Protein AF-A0A0A1UMJ3-F1 (afdb_monomer_lite)

Structure (mmCIF, N/CA/C/O backbone):
data_AF-A0A0A1UMJ3-F1
#
_entry.id   AF-A0A0A1UMJ3-F1
#
loop_
_atom_site.group_PDB
_atom_site.id
_atom_site.type_symbol
_atom_site.label_atom_id
_atom_site.label_alt_id
_atom_site.label_comp_id
_atom_site.label_asym_id
_atom_site.label_entity_id
_atom_site.label_seq_id
_atom_site.pdbx_PDB_ins_code
_atom_site.Cartn_x
_atom_site.Cartn_y
_atom_site.Cartn_z
_atom_site.occupancy
_atom_site.B_iso_or_equiv
_atom_site.auth_seq_id
_atom_site.auth_comp_id
_atom_site.auth_asym_id
_atom_site.auth_atom_id
_atom_site.pdbx_PDB_model_num
ATOM 1 N N . MET A 1 1 ? 61.396 11.074 -4.027 1.00 46.28 1 MET A N 1
ATOM 2 C CA . MET A 1 1 ? 60.975 9.905 -4.827 1.00 46.28 1 MET A CA 1
ATOM 3 C C . MET A 1 1 ? 59.521 9.632 -4.489 1.00 46.28 1 MET A C 1
ATOM 5 O O . MET A 1 1 ? 59.237 9.229 -3.371 1.00 46.28 1 MET A O 1
ATOM 9 N N . ALA A 1 2 ? 58.616 10.038 -5.379 1.00 35.66 2 ALA A N 1
ATOM 10 C CA . ALA A 1 2 ? 57.202 10.264 -5.095 1.00 35.66 2 ALA A CA 1
ATOM 11 C C . ALA A 1 2 ? 56.296 9.238 -5.802 1.00 35.66 2 ALA A C 1
ATOM 13 O O . ALA A 1 2 ? 56.452 8.993 -6.990 1.00 35.66 2 ALA A O 1
ATOM 14 N N . HIS A 1 3 ? 55.379 8.667 -5.019 1.00 38.19 3 HIS A N 1
ATOM 15 C CA . HIS A 1 3 ? 53.945 8.464 -5.271 1.00 38.19 3 HIS A CA 1
ATOM 16 C C . HIS A 1 3 ? 53.399 8.020 -6.659 1.00 38.19 3 HIS A C 1
ATOM 18 O O . HIS A 1 3 ? 53.359 8.799 -7.597 1.00 38.19 3 HIS A O 1
ATOM 24 N N . GLN A 1 4 ? 52.748 6.839 -6.649 1.00 44.09 4 GLN A N 1
ATOM 25 C CA . GLN A 1 4 ? 51.277 6.659 -6.763 1.00 44.09 4 GLN A CA 1
ATOM 26 C C . GLN A 1 4 ? 50.579 6.770 -8.158 1.00 44.09 4 GLN A C 1
ATOM 28 O O . GLN A 1 4 ? 50.643 7.801 -8.809 1.00 44.09 4 GLN A O 1
ATOM 33 N N . ARG A 1 5 ? 49.721 5.760 -8.448 1.00 41.69 5 ARG A N 1
ATOM 34 C CA . ARG A 1 5 ? 48.358 5.786 -9.072 1.00 41.69 5 ARG A CA 1
ATOM 35 C C . ARG A 1 5 ? 48.120 5.098 -10.446 1.00 41.69 5 ARG A C 1
ATOM 37 O O . ARG A 1 5 ? 48.797 5.413 -11.406 1.00 41.69 5 ARG A O 1
ATOM 44 N N . TRP A 1 6 ? 47.102 4.202 -10.455 1.00 35.47 6 TRP A N 1
ATOM 45 C CA . TRP A 1 6 ? 45.931 4.016 -11.368 1.00 35.47 6 TRP A CA 1
ATOM 46 C C . TRP A 1 6 ? 46.081 4.338 -12.880 1.00 35.47 6 TRP A C 1
ATOM 48 O O . TRP A 1 6 ? 46.692 5.334 -13.214 1.00 35.47 6 TRP A O 1
ATOM 58 N N . ALA A 1 7 ? 45.428 3.725 -13.877 1.00 39.03 7 ALA A N 1
ATOM 59 C CA . ALA A 1 7 ? 44.550 2.568 -14.081 1.00 39.03 7 ALA A CA 1
ATOM 60 C C . ALA A 1 7 ? 44.181 2.521 -15.599 1.00 39.03 7 ALA A C 1
ATOM 62 O O . ALA A 1 7 ? 44.256 3.548 -16.265 1.00 39.03 7 ALA A O 1
ATOM 63 N N . LEU A 1 8 ? 43.650 1.374 -16.057 1.00 34.28 8 LEU A N 1
ATOM 64 C CA . LEU A 1 8 ? 42.595 1.200 -17.085 1.00 34.28 8 LEU A CA 1
ATOM 65 C C . LEU A 1 8 ? 42.866 1.291 -18.615 1.00 34.28 8 LEU A C 1
ATOM 67 O O . LEU A 1 8 ? 43.573 2.150 -19.121 1.00 34.28 8 LEU A O 1
ATOM 71 N N . PHE A 1 9 ? 42.083 0.434 -19.299 1.00 34.91 9 PHE A N 1
ATOM 72 C CA . PHE A 1 9 ? 41.662 0.368 -20.713 1.00 34.91 9 PHE A CA 1
ATOM 73 C C . PHE A 1 9 ? 42.554 -0.341 -21.742 1.00 34.91 9 PHE A C 1
ATOM 75 O O . PHE A 1 9 ? 43.460 0.250 -22.311 1.00 34.91 9 PHE A O 1
ATOM 82 N N . ALA A 1 10 ? 42.170 -1.574 -22.096 1.00 33.34 10 ALA A N 1
ATOM 83 C CA . ALA A 1 10 ? 41.705 -1.936 -23.446 1.00 33.34 10 ALA A CA 1
ATOM 84 C C . ALA A 1 10 ? 41.484 -3.455 -23.533 1.00 33.34 10 ALA A C 1
ATOM 86 O O . ALA A 1 10 ? 42.399 -4.210 -23.230 1.00 33.34 10 ALA A O 1
ATOM 87 N N . LEU A 1 11 ? 40.284 -3.887 -23.940 1.00 30.14 11 LEU A N 1
ATOM 88 C CA . LEU A 1 11 ? 40.044 -5.008 -24.866 1.00 30.14 11 LEU A CA 1
ATOM 89 C C . LEU A 1 11 ? 38.530 -5.215 -25.004 1.00 30.14 11 LEU A C 1
ATOM 91 O O . LEU A 1 11 ? 37.903 -6.028 -24.328 1.00 30.14 11 LEU A O 1
ATOM 95 N N . SER A 1 12 ? 37.944 -4.404 -25.880 1.00 30.12 12 SER A N 1
ATOM 96 C CA . SER A 1 12 ? 36.678 -4.690 -26.542 1.00 30.12 12 SER A CA 1
ATOM 97 C C . SER A 1 12 ? 36.959 -5.414 -27.864 1.00 30.12 12 SER A C 1
ATOM 99 O O . SER A 1 12 ? 38.031 -5.263 -28.444 1.00 30.12 12 SER A O 1
ATOM 101 N N . ALA A 1 13 ? 35.943 -6.133 -28.343 1.00 31.72 13 ALA A N 1
ATOM 102 C CA . ALA A 1 13 ? 35.828 -6.768 -29.657 1.00 31.72 13 ALA A CA 1
ATOM 103 C C . ALA A 1 13 ? 36.494 -8.144 -29.823 1.00 31.72 13 ALA A C 1
ATOM 105 O O . ALA A 1 13 ? 37.636 -8.256 -30.245 1.00 31.72 13 ALA A O 1
ATOM 106 N N . LEU A 1 14 ? 35.700 -9.195 -29.593 1.00 33.84 14 LEU A N 1
ATOM 107 C CA . LEU A 1 14 ? 35.695 -10.432 -30.384 1.00 33.84 14 LEU A CA 1
ATOM 108 C C . LEU A 1 14 ? 34.512 -11.292 -29.924 1.00 33.84 14 LEU A C 1
ATOM 110 O O . LEU A 1 14 ? 34.574 -11.874 -28.850 1.00 33.84 14 LEU A O 1
ATOM 114 N N . PHE A 1 15 ? 33.427 -11.299 -30.702 1.00 33.62 15 PHE A N 1
ATOM 115 C CA . PHE A 1 15 ? 32.671 -12.494 -31.119 1.00 33.62 15 PHE A CA 1
ATOM 116 C C . PHE A 1 15 ? 31.359 -12.056 -31.788 1.00 33.62 15 PHE A C 1
ATOM 118 O O . PHE A 1 15 ? 30.307 -11.944 -31.166 1.00 33.62 15 PHE A O 1
ATOM 125 N N . TYR A 1 16 ? 31.445 -11.792 -33.090 1.00 31.55 16 TYR A N 1
ATOM 126 C CA . TYR A 1 16 ? 30.319 -11.933 -34.006 1.00 31.55 16 TYR A CA 1
ATOM 127 C C . TYR A 1 16 ? 30.614 -13.135 -34.905 1.00 31.55 16 TYR A C 1
ATOM 129 O O . TYR A 1 16 ? 31.766 -13.331 -35.286 1.00 31.55 16 TYR A O 1
ATOM 137 N N . LEU A 1 17 ? 29.538 -13.841 -35.272 1.00 31.98 17 LEU A N 1
ATOM 138 C CA . LEU A 1 17 ? 29.412 -14.947 -36.235 1.00 31.98 17 LEU A CA 1
ATOM 139 C C . LEU A 1 17 ? 29.650 -16.361 -35.682 1.00 31.98 17 LEU A C 1
ATOM 141 O O . LEU A 1 17 ? 30.785 -16.789 -35.522 1.00 31.98 17 LEU A O 1
ATOM 145 N N . PHE A 1 18 ? 28.558 -17.120 -35.506 1.00 31.52 18 PHE A N 1
ATOM 146 C CA . PHE A 1 18 ? 28.205 -18.230 -36.410 1.00 31.52 18 PHE A CA 1
ATOM 147 C C . PHE A 1 18 ? 26.768 -18.759 -36.151 1.00 31.52 18 PHE A C 1
ATOM 149 O O . PHE A 1 18 ? 26.478 -19.188 -35.043 1.00 31.52 18 PHE A O 1
ATOM 156 N N . LEU A 1 19 ? 25.940 -18.727 -37.217 1.00 31.39 19 LEU A N 1
ATOM 157 C CA . LEU A 1 19 ? 24.912 -19.697 -37.689 1.00 31.39 19 LEU A CA 1
ATOM 158 C C . LEU A 1 19 ? 23.748 -20.150 -36.758 1.00 31.39 19 LEU A C 1
ATOM 160 O O . LEU A 1 19 ? 23.934 -20.337 -35.572 1.00 31.39 19 LEU A O 1
ATOM 164 N N . ALA A 1 20 ? 22.512 -20.441 -37.194 1.00 32.53 20 ALA A N 1
ATOM 165 C CA . ALA A 1 20 ? 21.912 -20.683 -38.511 1.00 32.53 20 ALA A CA 1
ATOM 166 C C . ALA A 1 20 ? 20.362 -20.584 -38.457 1.00 32.53 20 ALA A C 1
ATOM 168 O O . ALA A 1 20 ? 19.748 -20.562 -37.394 1.00 32.53 20 ALA A O 1
ATOM 169 N N . ALA A 1 21 ? 19.778 -20.555 -39.656 1.00 32.53 21 ALA A N 1
ATOM 170 C CA . ALA A 1 21 ? 18.372 -20.508 -40.048 1.00 32.53 21 ALA A CA 1
ATOM 171 C C . ALA A 1 21 ? 17.418 -21.562 -39.448 1.00 32.53 21 ALA A C 1
ATOM 173 O O . ALA A 1 21 ? 17.785 -22.724 -39.315 1.00 32.53 21 ALA A O 1
ATOM 174 N N . LEU A 1 22 ? 16.142 -21.172 -39.306 1.00 34.34 22 LEU A N 1
ATOM 175 C CA . LEU A 1 22 ? 14.967 -21.976 -39.681 1.00 34.34 22 LEU A CA 1
ATOM 176 C C . LEU A 1 22 ? 13.837 -21.049 -40.199 1.00 34.34 22 LEU A C 1
ATOM 178 O O . LEU A 1 22 ? 13.677 -19.949 -39.666 1.00 34.34 22 LEU A O 1
ATOM 182 N N . PRO A 1 23 ? 13.065 -21.459 -41.228 1.00 36.59 23 PRO A N 1
ATOM 183 C CA . PRO A 1 23 ? 11.972 -20.681 -41.807 1.00 36.59 23 PRO A CA 1
ATOM 184 C C . PRO A 1 23 ? 10.594 -21.082 -41.250 1.00 36.59 23 PRO A C 1
ATOM 186 O O . PRO A 1 23 ? 10.370 -22.231 -40.883 1.00 36.59 23 PRO A O 1
ATOM 189 N N . GLY A 1 24 ? 9.645 -20.144 -41.322 1.00 29.45 24 GLY A N 1
ATOM 190 C CA . GLY A 1 24 ? 8.210 -20.437 -41.357 1.00 29.45 24 GLY A CA 1
ATOM 191 C C . GLY A 1 24 ? 7.464 -20.270 -40.035 1.00 29.45 24 GLY A C 1
ATOM 192 O O . GLY A 1 24 ? 7.429 -21.178 -3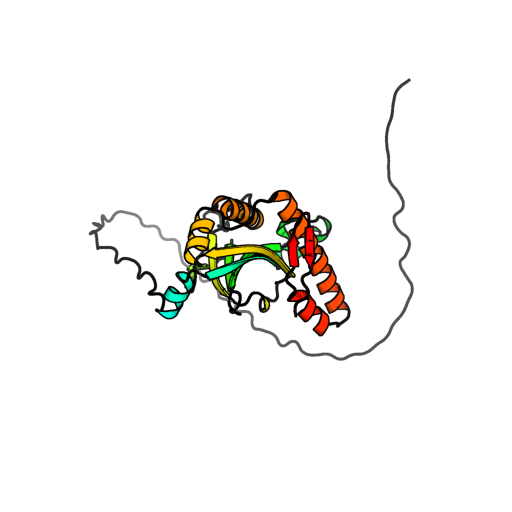9.216 1.00 29.45 24 GLY A O 1
ATOM 193 N N . SER A 1 25 ? 6.753 -19.152 -39.881 1.00 31.11 25 SER A N 1
ATOM 194 C CA . SER A 1 25 ? 5.322 -19.224 -39.577 1.00 31.11 25 SER A CA 1
ATOM 195 C C . SER A 1 25 ? 4.630 -17.893 -39.853 1.00 31.11 25 SER A C 1
ATOM 197 O O . SER A 1 25 ? 5.238 -16.827 -39.863 1.00 31.11 25 SER A O 1
ATOM 199 N N . THR A 1 26 ? 3.361 -18.026 -40.184 1.00 33.50 26 THR A N 1
ATOM 200 C CA . THR A 1 26 ? 2.505 -17.142 -40.965 1.00 33.50 26 THR A CA 1
ATOM 201 C C . THR A 1 26 ? 2.074 -15.858 -40.266 1.00 33.50 26 THR A C 1
ATOM 203 O O . THR A 1 26 ? 1.926 -15.799 -39.048 1.00 33.50 26 THR A O 1
ATOM 206 N N . ALA A 1 27 ? 1.802 -14.860 -41.106 1.00 31.67 27 ALA A N 1
ATOM 207 C CA . ALA A 1 27 ? 1.105 -13.621 -40.809 1.00 31.67 27 ALA A CA 1
ATOM 208 C C . ALA A 1 27 ? -0.155 -13.817 -39.950 1.00 31.67 27 ALA A C 1
ATOM 210 O O . ALA A 1 27 ? -0.954 -14.716 -40.209 1.00 31.67 27 ALA A O 1
ATOM 211 N N . ILE A 1 28 ? -0.363 -12.903 -39.001 1.00 34.59 28 ILE A N 1
ATOM 212 C CA . ILE A 1 28 ? -1.695 -12.519 -38.538 1.00 34.59 28 ILE A CA 1
ATOM 213 C C . ILE A 1 28 ? -1.755 -10.992 -38.559 1.00 34.59 28 ILE A C 1
ATOM 215 O O . ILE A 1 28 ? -0.946 -10.311 -37.928 1.00 34.59 28 ILE A O 1
ATOM 219 N N . ASP A 1 29 ? -2.713 -10.507 -39.344 1.00 30.19 29 ASP A N 1
ATOM 220 C CA . ASP A 1 29 ? -3.174 -9.132 -39.461 1.00 30.19 29 ASP A CA 1
ATOM 221 C C . ASP A 1 29 ? -3.344 -8.447 -38.103 1.00 30.19 29 ASP A C 1
ATOM 223 O O . ASP A 1 29 ? -4.121 -8.892 -37.256 1.00 30.19 29 ASP A O 1
ATOM 227 N N . ILE A 1 30 ? -2.700 -7.292 -37.936 1.00 33.22 30 ILE A N 1
ATOM 228 C CA . ILE A 1 30 ? -3.145 -6.287 -36.970 1.00 33.22 30 ILE A CA 1
ATOM 229 C C . ILE A 1 30 ? -3.791 -5.168 -37.773 1.00 33.22 30 ILE A C 1
ATOM 231 O O . ILE A 1 30 ? -3.130 -4.312 -38.363 1.00 33.22 30 ILE A O 1
ATOM 235 N N . ALA A 1 31 ? -5.119 -5.233 -37.794 1.00 31.25 31 ALA A N 1
ATOM 236 C CA . ALA A 1 31 ? -5.994 -4.201 -38.299 1.00 31.25 31 ALA A CA 1
ATOM 237 C C . ALA A 1 31 ? -5.680 -2.846 -37.647 1.00 31.25 31 ALA A C 1
ATOM 239 O O . ALA A 1 31 ? -5.471 -2.715 -36.439 1.00 31.25 31 ALA A O 1
ATOM 240 N N . GLN A 1 32 ? -5.664 -1.840 -38.511 1.00 30.50 32 GLN A N 1
ATOM 241 C CA . GLN A 1 32 ? -5.471 -0.431 -38.227 1.00 30.50 32 GLN A CA 1
ATOM 242 C C . GLN A 1 32 ? -6.571 0.098 -37.294 1.00 30.50 32 GLN A C 1
ATOM 244 O O . GLN A 1 32 ? -7.758 -0.034 -37.587 1.00 30.50 32 GLN A O 1
ATOM 249 N N . ALA A 1 33 ? -6.177 0.764 -36.207 1.00 29.97 33 ALA A N 1
ATOM 250 C CA . ALA A 1 33 ? -7.057 1.651 -35.449 1.00 29.97 33 ALA A CA 1
ATOM 251 C C . ALA A 1 33 ? -6.902 3.099 -35.970 1.00 29.97 33 ALA A C 1
ATOM 253 O O . ALA A 1 33 ? -5.778 3.524 -36.262 1.00 29.97 33 ALA A O 1
ATOM 254 N N . PRO A 1 34 ? -7.998 3.863 -36.126 1.00 31.97 34 PRO A N 1
ATOM 255 C CA . PRO A 1 34 ? -7.986 5.134 -36.843 1.00 31.97 34 PRO A CA 1
ATOM 256 C C . PRO A 1 34 ? -7.350 6.280 -36.044 1.00 31.97 34 PRO A C 1
ATOM 258 O O . PRO A 1 34 ? -7.639 6.502 -34.868 1.00 31.97 34 PRO A O 1
ATOM 261 N N . ARG A 1 35 ? -6.517 7.055 -36.750 1.00 32.25 35 ARG A N 1
ATOM 262 C CA . ARG A 1 35 ? -6.002 8.366 -36.339 1.00 32.25 35 ARG A CA 1
ATOM 263 C C . ARG A 1 35 ? -7.146 9.382 -36.332 1.00 32.25 35 ARG A C 1
ATOM 265 O O . ARG A 1 35 ? -7.697 9.675 -37.389 1.00 32.25 35 ARG A O 1
ATOM 272 N N . TYR A 1 36 ? -7.439 9.979 -35.181 1.00 29.61 36 TYR A N 1
ATOM 273 C CA . TYR A 1 36 ? -8.209 11.221 -35.123 1.00 29.61 36 TYR A CA 1
ATOM 274 C C . TYR A 1 36 ? -7.249 12.412 -35.243 1.00 29.61 36 TYR A C 1
ATOM 276 O O . TYR A 1 36 ? -6.554 12.773 -34.298 1.00 29.61 36 TYR A O 1
ATOM 284 N N . MET A 1 37 ? -7.199 12.987 -36.445 1.00 27.97 37 MET A N 1
ATOM 285 C CA . MET A 1 37 ? -6.678 14.326 -36.721 1.00 27.97 37 MET A CA 1
ATOM 286 C C . MET A 1 37 ? -7.838 15.313 -36.565 1.00 27.97 37 MET A C 1
ATOM 288 O O . MET A 1 37 ? -8.765 15.304 -37.370 1.00 27.97 37 MET A O 1
ATOM 292 N N . GLY A 1 38 ? -7.793 16.139 -35.521 1.00 30.50 38 GLY A N 1
ATOM 293 C CA . GLY A 1 38 ? -8.656 17.307 -35.361 1.00 30.50 38 GLY A CA 1
ATOM 294 C C . GLY A 1 38 ? -7.904 18.557 -35.803 1.00 30.50 38 GLY A C 1
ATOM 295 O O . GLY A 1 38 ? -6.838 18.857 -35.273 1.00 30.50 38 GLY A O 1
ATOM 296 N N . GLN A 1 39 ? -8.445 19.223 -36.818 1.00 29.80 39 GLN A N 1
ATOM 297 C CA . GLN A 1 39 ? -7.874 20.360 -37.532 1.00 29.80 39 GLN A CA 1
ATOM 298 C C . GLN A 1 39 ? -7.695 21.611 -36.662 1.00 29.80 39 GLN A C 1
ATOM 300 O O . GLN A 1 39 ? -8.549 21.970 -35.855 1.00 29.80 39 GLN A O 1
ATOM 305 N N . LEU A 1 40 ? -6.595 22.314 -36.938 1.00 30.56 40 LEU A N 1
ATOM 306 C CA . LEU A 1 40 ? -6.377 23.722 -36.628 1.00 30.56 40 LEU A CA 1
ATOM 307 C C . LEU A 1 40 ? -7.360 24.582 -37.434 1.00 30.56 40 LEU A C 1
ATOM 309 O O . LEU A 1 40 ? -7.422 24.459 -38.657 1.00 30.56 40 LEU A O 1
ATOM 313 N N . SER A 1 41 ? -8.067 25.488 -36.758 1.00 31.55 41 SER A N 1
ATOM 314 C CA . SER A 1 41 ? -8.721 26.634 -37.389 1.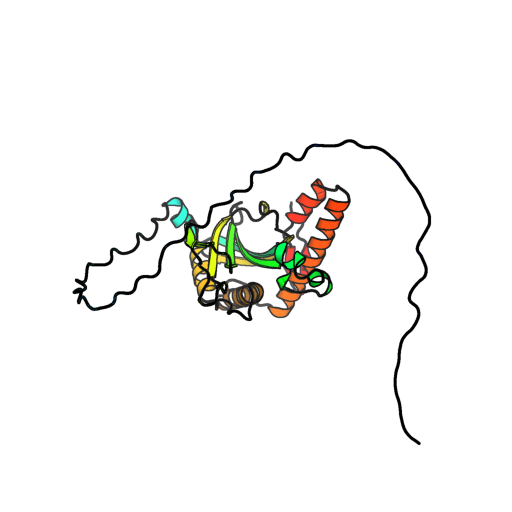00 31.55 41 SER A CA 1
ATOM 315 C C . SER A 1 41 ? -8.196 27.915 -36.758 1.00 31.55 41 SER A C 1
ATOM 317 O O . SER A 1 41 ? -8.308 28.136 -35.555 1.00 31.55 41 SER A O 1
ATOM 319 N N . SER A 1 42 ? -7.618 28.738 -37.623 1.00 32.44 42 SER A N 1
ATOM 320 C CA . SER A 1 42 ? -7.229 30.128 -37.430 1.00 32.44 42 SER A CA 1
ATOM 321 C C . SER A 1 42 ? -8.390 30.993 -36.934 1.00 32.44 42 SER A C 1
ATOM 323 O O . SER A 1 42 ? -9.490 30.918 -37.483 1.00 32.44 42 SER A O 1
ATOM 325 N N . GLY A 1 43 ? -8.118 31.856 -35.957 1.00 30.06 43 GLY A N 1
ATOM 326 C CA . GLY A 1 43 ? -9.029 32.892 -35.480 1.00 30.06 43 GLY A CA 1
ATOM 327 C C . GLY A 1 43 ? -8.235 34.076 -34.935 1.00 30.06 43 GLY A C 1
ATOM 328 O O . GLY A 1 43 ? -7.325 33.909 -34.132 1.00 30.06 43 GLY A O 1
ATOM 329 N N . THR A 1 44 ? -8.554 35.242 -35.469 1.00 30.53 44 THR A N 1
ATOM 330 C CA . THR A 1 44 ? -7.841 36.519 -35.483 1.00 30.53 44 THR A CA 1
ATOM 331 C C . THR A 1 44 ? -7.671 37.183 -34.108 1.00 30.53 44 THR A C 1
ATOM 333 O O . THR A 1 44 ? -8.546 37.103 -33.251 1.00 30.53 44 THR A O 1
ATOM 336 N N . LEU A 1 45 ? -6.546 37.886 -33.934 1.00 31.38 45 LEU A N 1
ATOM 337 C CA . LEU A 1 45 ? -6.293 38.858 -32.866 1.00 31.38 45 LEU A CA 1
ATOM 338 C C . LEU A 1 45 ? -7.123 40.126 -33.105 1.00 31.38 45 LEU A C 1
ATOM 340 O O . LEU A 1 45 ? -6.839 40.853 -34.052 1.00 31.38 45 LEU A O 1
ATOM 344 N N . GLU A 1 46 ? -8.056 40.438 -32.207 1.00 30.34 46 GLU A N 1
ATOM 345 C CA . GLU A 1 46 ? -8.521 41.812 -31.997 1.00 30.34 46 GLU A CA 1
ATOM 346 C C . GLU A 1 46 ? -8.609 42.130 -30.500 1.00 30.34 46 GLU A C 1
ATOM 348 O O . GLU A 1 46 ? -9.192 41.411 -29.691 1.00 30.34 46 GLU A O 1
ATOM 353 N N . SER A 1 47 ? -7.948 43.229 -30.153 1.00 30.92 47 SER A N 1
ATOM 354 C CA . SER A 1 47 ? -7.924 43.905 -28.864 1.00 30.92 47 SER A CA 1
ATOM 355 C C . SER A 1 47 ? -9.282 44.505 -28.512 1.00 30.92 47 SER A C 1
ATOM 357 O O . SER A 1 47 ? -9.789 45.232 -29.351 1.00 30.92 47 SER A O 1
ATOM 359 N N . VAL A 1 48 ? -9.766 44.366 -27.270 1.00 29.20 48 VAL A N 1
ATOM 360 C CA . VAL A 1 48 ? -10.420 45.452 -26.501 1.00 29.20 48 VAL A CA 1
ATOM 361 C C . VAL A 1 48 ? -10.408 45.097 -25.001 1.00 29.20 48 VAL A C 1
ATOM 363 O O . VAL A 1 48 ? -11.008 44.121 -24.567 1.00 29.20 48 VAL A O 1
ATOM 366 N N . SER A 1 49 ? -9.762 45.929 -24.187 1.00 30.36 49 SER A N 1
ATOM 367 C CA . SER A 1 49 ? -10.232 46.304 -22.837 1.00 30.36 49 SER A CA 1
ATOM 368 C C . SER A 1 49 ? -10.786 47.734 -22.964 1.00 30.36 49 SER A C 1
ATOM 370 O O . SER A 1 49 ? -10.256 48.447 -23.821 1.00 30.36 49 SER A O 1
ATOM 372 N N . PRO A 1 50 ? -11.790 48.202 -22.183 1.00 38.56 50 PRO A N 1
ATOM 373 C CA . PRO A 1 50 ? -11.818 48.071 -20.722 1.00 38.56 50 PRO A CA 1
ATOM 374 C C . PRO A 1 50 ? -13.212 47.977 -20.046 1.00 38.56 50 PRO A C 1
ATOM 376 O O . PRO A 1 50 ? -14.262 48.192 -20.638 1.00 38.56 50 PRO A O 1
ATOM 379 N N . SER A 1 51 ? -13.156 47.735 -18.731 1.00 31.55 51 SER A N 1
ATOM 380 C CA . SER A 1 51 ? -14.085 48.211 -17.691 1.00 31.55 51 SER A CA 1
ATOM 381 C C . SER A 1 51 ? -15.582 47.902 -17.824 1.00 31.55 51 SER A C 1
ATOM 383 O O . SER A 1 51 ? -16.331 48.631 -18.466 1.00 31.55 51 SER A O 1
ATOM 385 N N . LEU A 1 52 ? -16.051 46.946 -17.019 1.00 30.95 52 LEU A N 1
ATOM 386 C CA . LEU A 1 52 ? -17.413 46.960 -16.489 1.00 30.95 52 LEU A CA 1
ATOM 387 C C . LEU A 1 52 ? -17.408 46.379 -15.074 1.00 30.95 52 LEU A C 1
ATOM 389 O O . LEU A 1 52 ? -17.124 45.205 -14.851 1.00 30.95 52 LEU A O 1
ATOM 393 N N . GLN A 1 53 ? -17.680 47.260 -14.112 1.00 37.50 53 GLN A N 1
ATOM 394 C CA . GLN A 1 53 ? -17.957 46.916 -12.726 1.00 37.50 53 GLN A CA 1
ATOM 395 C C . GLN A 1 53 ? -19.171 45.987 -12.686 1.00 37.50 53 GLN A C 1
ATOM 397 O O . GLN A 1 53 ? -20.290 46.412 -12.971 1.00 37.50 53 GLN A O 1
ATOM 402 N N . PHE A 1 54 ? -18.959 44.730 -12.307 1.00 30.20 54 PHE A N 1
ATOM 403 C CA . PHE A 1 54 ? -20.045 43.810 -12.003 1.00 30.20 54 PHE A CA 1
ATOM 404 C C . PHE A 1 54 ? -20.074 43.580 -10.494 1.00 30.20 54 PHE A C 1
ATOM 406 O O . PHE A 1 54 ? -19.161 42.995 -9.912 1.00 30.20 54 PHE A O 1
ATOM 413 N N . LYS A 1 55 ? -21.126 44.101 -9.855 1.00 33.09 55 LYS A N 1
ATOM 414 C CA . LYS A 1 55 ? -21.492 43.801 -8.471 1.00 33.09 55 LYS A CA 1
ATOM 415 C C . LYS A 1 55 ? -21.596 42.282 -8.322 1.00 33.09 55 LYS A C 1
ATOM 417 O O . LYS A 1 55 ? -22.546 41.687 -8.823 1.00 33.09 55 LYS A O 1
ATOM 422 N N . GLN A 1 56 ? -20.659 41.660 -7.611 1.00 29.66 56 GLN A N 1
ATOM 423 C CA . GLN A 1 56 ? -20.865 40.309 -7.101 1.00 29.66 56 GLN A CA 1
ATOM 424 C C . GLN A 1 56 ? -21.887 40.383 -5.968 1.00 29.66 56 GLN A C 1
ATOM 426 O O . GLN A 1 56 ? -21.575 40.687 -4.819 1.00 29.66 56 GLN A O 1
ATOM 431 N N . SER A 1 57 ? -23.145 40.137 -6.325 1.00 29.23 57 SER A N 1
ATOM 432 C CA . SER A 1 57 ? -24.142 39.641 -5.392 1.00 29.23 57 SER A CA 1
ATOM 433 C C . SER A 1 57 ? -23.637 38.320 -4.823 1.00 29.23 57 SER A C 1
ATOM 435 O O . SER A 1 57 ? -23.390 37.372 -5.569 1.00 29.23 57 SER A O 1
ATOM 437 N N . ILE A 1 58 ? -23.488 38.272 -3.505 1.00 37.22 58 ILE A N 1
ATOM 438 C CA . ILE A 1 58 ? -23.260 37.054 -2.736 1.00 37.22 58 ILE A CA 1
ATOM 439 C C . ILE A 1 58 ? -24.489 36.161 -2.953 1.00 37.22 58 ILE A C 1
ATOM 441 O O . ILE A 1 58 ? -25.515 36.346 -2.304 1.00 37.22 58 ILE A O 1
ATOM 445 N N . SER A 1 59 ? -24.418 35.232 -3.909 1.00 31.00 59 SER A N 1
ATOM 446 C CA . SER A 1 59 ? -25.335 34.097 -3.951 1.00 31.00 59 SER A CA 1
ATOM 447 C C . SER A 1 59 ? -24.722 32.994 -3.107 1.00 31.00 59 SER A C 1
ATOM 449 O O . SER A 1 59 ? -23.605 32.553 -3.379 1.00 31.00 59 SER A O 1
ATOM 451 N N . SER A 1 60 ? -25.457 32.583 -2.080 1.00 35.38 60 SER A N 1
ATOM 452 C CA . SER A 1 60 ? -25.188 31.421 -1.242 1.00 35.38 60 SER A CA 1
ATOM 453 C C . SER A 1 60 ? -24.633 30.257 -2.064 1.00 35.38 60 SER A C 1
ATOM 455 O O . SER A 1 60 ? -25.345 29.685 -2.893 1.00 35.38 60 SER A O 1
ATOM 457 N N . ALA A 1 61 ? -23.369 29.911 -1.829 1.00 33.81 61 ALA A N 1
ATOM 458 C CA . ALA A 1 61 ? -22.817 28.653 -2.290 1.00 33.81 61 ALA A CA 1
ATOM 459 C C . ALA A 1 61 ? -23.636 27.531 -1.641 1.00 33.81 61 ALA A C 1
ATOM 461 O O . ALA A 1 61 ? -23.636 27.377 -0.420 1.00 33.81 61 ALA A O 1
ATOM 462 N N . GLN A 1 62 ? -24.380 26.795 -2.466 1.00 30.11 62 GLN A N 1
ATOM 463 C CA . GLN A 1 62 ? -24.871 25.474 -2.105 1.00 30.11 62 GLN A CA 1
ATOM 464 C C . GLN A 1 62 ? -23.661 24.640 -1.693 1.00 30.11 62 GLN A C 1
ATOM 466 O O . GLN A 1 62 ? -22.700 24.519 -2.455 1.00 30.11 62 GLN A O 1
ATOM 471 N N . GLU A 1 63 ? -23.713 24.099 -0.478 1.00 31.50 63 GLU A N 1
ATOM 472 C CA . GLU A 1 63 ? -22.776 23.077 -0.036 1.00 31.50 63 GLU A CA 1
ATOM 473 C C . GLU A 1 63 ? -22.718 21.965 -1.096 1.00 31.50 63 GLU A C 1
ATOM 475 O O . GLU A 1 63 ? -23.771 21.530 -1.580 1.00 31.50 63 GLU A O 1
ATOM 480 N N . PRO A 1 64 ? -21.521 21.503 -1.497 1.00 36.72 64 PRO A N 1
ATOM 481 C CA . PRO A 1 64 ? -21.423 20.340 -2.357 1.00 36.72 64 PRO A CA 1
ATOM 482 C C . PRO A 1 64 ? -22.049 19.152 -1.623 1.00 36.72 64 PRO A C 1
ATOM 484 O O . PRO A 1 64 ? -21.648 18.831 -0.504 1.00 36.72 64 PRO A O 1
ATOM 487 N N . ASP A 1 65 ? -23.048 18.534 -2.259 1.00 41.50 65 ASP A N 1
ATOM 488 C CA . ASP A 1 65 ? -23.719 17.306 -1.830 1.00 41.50 65 ASP A CA 1
ATOM 489 C C . ASP A 1 65 ? -22.659 16.250 -1.495 1.00 41.50 65 ASP A C 1
ATOM 491 O O . ASP A 1 65 ? -22.073 15.601 -2.368 1.00 41.50 65 ASP A O 1
ATOM 495 N N . SER A 1 66 ? -22.336 16.158 -0.204 1.00 40.78 66 SER A N 1
ATOM 496 C CA . SER A 1 66 ? -21.372 15.218 0.343 1.00 40.78 66 SER A CA 1
ATOM 497 C C . SER A 1 66 ? -21.974 13.828 0.197 1.00 40.78 66 SER A C 1
ATOM 499 O O . SER A 1 66 ? -22.771 13.375 1.017 1.00 40.78 66 SER A O 1
ATOM 501 N N . GLY A 1 67 ? -21.626 13.199 -0.930 1.00 43.94 67 GLY A N 1
ATOM 502 C CA . GLY A 1 67 ? -22.168 11.946 -1.439 1.00 43.94 67 GLY A CA 1
ATOM 503 C C . GLY A 1 67 ? -22.671 11.024 -0.339 1.00 43.94 67 GLY A C 1
ATOM 504 O O . GLY A 1 67 ? -21.895 10.428 0.409 1.00 43.94 67 GLY A O 1
ATOM 505 N N . ARG A 1 68 ? -23.998 10.923 -0.252 1.00 44.25 68 ARG A N 1
ATOM 506 C CA . ARG A 1 68 ? -24.721 10.113 0.724 1.00 44.25 68 ARG A CA 1
ATOM 507 C C . ARG A 1 68 ? -24.279 8.654 0.582 1.00 44.25 68 ARG A C 1
ATOM 509 O O . ARG A 1 68 ? -24.806 7.915 -0.251 1.00 44.25 68 ARG A O 1
ATOM 516 N N . LEU A 1 69 ? -23.293 8.235 1.380 1.00 57.47 69 LEU A N 1
ATOM 517 C CA . LEU A 1 69 ? -22.856 6.843 1.452 1.00 57.47 69 LEU A CA 1
ATOM 518 C C . LEU A 1 69 ? -24.094 5.979 1.669 1.00 57.47 69 LEU A C 1
ATOM 520 O O . LEU A 1 69 ? -24.897 6.230 2.574 1.00 57.47 69 LEU A O 1
ATOM 524 N N . ASN A 1 70 ? -24.276 4.957 0.836 1.00 61.28 70 ASN A N 1
ATOM 525 C CA . ASN A 1 70 ? -25.405 4.066 1.042 1.00 61.28 70 ASN A CA 1
ATOM 526 C C . ASN A 1 70 ? -25.274 3.414 2.438 1.00 61.28 70 ASN A C 1
ATOM 528 O O . ASN A 1 70 ? -24.173 3.172 2.939 1.00 61.28 70 ASN A O 1
ATOM 532 N N . LYS A 1 71 ? -26.403 3.138 3.105 1.00 64.19 71 LYS A N 1
ATOM 533 C CA . LYS A 1 71 ? -26.433 2.668 4.509 1.00 64.19 71 LYS A CA 1
ATOM 534 C C . LYS A 1 71 ? -25.530 1.444 4.760 1.00 64.19 71 LYS A C 1
ATOM 536 O O . LYS A 1 71 ? -25.015 1.263 5.860 1.00 64.19 71 LYS A O 1
ATOM 541 N N . ARG A 1 72 ? -25.311 0.618 3.728 1.00 62.97 72 ARG A N 1
ATOM 542 C CA . ARG A 1 72 ? -24.408 -0.544 3.754 1.00 62.97 72 ARG A CA 1
ATOM 543 C C . ARG A 1 72 ? -22.925 -0.146 3.756 1.00 62.97 72 ARG A C 1
ATOM 545 O O . ARG A 1 72 ? -22.154 -0.742 4.503 1.00 62.97 72 ARG A O 1
ATOM 552 N N . GLN A 1 73 ? -22.528 0.854 2.968 1.00 67.31 73 GLN A N 1
ATOM 553 C CA . GLN A 1 73 ? -21.161 1.383 2.939 1.00 67.31 73 GLN A CA 1
ATOM 554 C C . GLN A 1 73 ? -20.795 2.074 4.247 1.00 67.31 73 GLN A C 1
ATOM 556 O O . GLN A 1 73 ? -19.781 1.710 4.844 1.00 67.31 73 GLN A O 1
ATOM 561 N N . GLY A 1 74 ? -21.650 2.986 4.728 1.00 71.50 74 GLY A N 1
ATOM 562 C CA . GLY A 1 74 ? -21.451 3.651 6.020 1.00 71.50 74 GLY A CA 1
ATOM 563 C C . GLY A 1 74 ? -21.316 2.636 7.157 1.00 71.50 74 GLY A C 1
ATOM 564 O O . GLY A 1 74 ? -20.386 2.709 7.954 1.00 71.50 74 GLY A O 1
ATOM 565 N N . GLY A 1 75 ? -22.151 1.589 7.143 1.00 78.81 75 GLY A N 1
ATOM 566 C CA . GLY A 1 75 ? -22.057 0.487 8.098 1.00 78.81 75 GLY A CA 1
ATOM 567 C C . GLY A 1 75 ? -20.713 -0.251 8.074 1.00 78.81 75 GLY A C 1
ATOM 568 O O . GLY A 1 75 ? -20.205 -0.591 9.135 1.00 78.81 75 GLY A O 1
ATOM 569 N N . ARG A 1 76 ? -20.102 -0.491 6.903 1.00 84.62 76 ARG A N 1
ATOM 570 C CA . ARG A 1 76 ? -18.782 -1.151 6.822 1.00 84.62 76 ARG A CA 1
ATOM 571 C C . ARG A 1 76 ? -17.640 -0.231 7.255 1.00 84.62 76 ARG A C 1
ATOM 573 O O . ARG A 1 76 ? -16.698 -0.720 7.872 1.00 84.62 76 ARG A O 1
ATOM 580 N N . ILE A 1 77 ? -17.706 1.056 6.917 1.00 88.00 77 ILE A N 1
ATOM 581 C CA . ILE A 1 77 ? -16.645 2.024 7.227 1.00 88.00 77 ILE A CA 1
ATOM 582 C C . ILE A 1 77 ? -16.525 2.234 8.742 1.00 88.00 77 ILE A C 1
ATOM 584 O O . ILE A 1 77 ? -15.412 2.248 9.266 1.00 88.00 77 ILE A O 1
ATOM 588 N N . GLU A 1 78 ? -17.663 2.298 9.436 1.00 92.81 78 GLU A N 1
ATOM 589 C CA . GLU A 1 78 ? -17.740 2.517 10.887 1.00 92.81 78 GLU A CA 1
ATOM 590 C C . GLU A 1 78 ? -17.583 1.235 11.719 1.00 92.81 78 GLU A C 1
ATOM 592 O O . GLU A 1 78 ? -17.329 1.281 12.923 1.00 92.81 78 GLU A O 1
ATOM 597 N N . LYS A 1 79 ? -17.723 0.058 11.101 1.00 93.31 79 LYS A N 1
ATOM 598 C CA . LYS A 1 79 ? -17.681 -1.216 11.822 1.00 93.31 79 LYS A CA 1
ATOM 599 C C . LYS A 1 79 ? -16.304 -1.463 12.436 1.00 93.31 79 LYS A C 1
ATOM 601 O O . LYS A 1 79 ? -15.333 -1.723 11.727 1.00 93.31 79 LYS A O 1
ATOM 606 N N . VAL A 1 80 ? -16.259 -1.509 13.765 1.00 96.12 80 VAL A N 1
ATOM 607 C CA . VAL A 1 80 ? -15.085 -1.952 14.524 1.00 96.12 80 VAL A CA 1
ATOM 608 C C . VAL A 1 80 ? -14.930 -3.468 14.404 1.00 96.12 80 VAL A C 1
ATOM 610 O O . VAL A 1 80 ? -15.754 -4.245 14.889 1.00 96.12 80 VAL A O 1
ATOM 613 N N . GLU A 1 81 ? -13.848 -3.911 13.773 1.00 95.56 81 GLU A N 1
ATOM 614 C CA . GLU A 1 81 ? -13.541 -5.326 13.570 1.00 95.56 81 GLU A CA 1
ATOM 615 C C . GLU A 1 81 ? -12.030 -5.566 13.506 1.00 95.56 81 GLU A C 1
ATOM 617 O O . GLU A 1 81 ? -11.235 -4.631 13.485 1.00 95.56 81 GLU A O 1
ATOM 622 N N . THR A 1 82 ? -11.598 -6.830 13.500 1.00 96.94 82 THR A N 1
ATOM 623 C CA . THR A 1 82 ? -10.176 -7.131 13.294 1.00 96.94 82 THR A CA 1
ATOM 624 C C . THR A 1 82 ? -9.778 -6.845 11.848 1.00 96.94 82 THR A C 1
ATOM 626 O O . THR A 1 82 ? -10.190 -7.567 10.935 1.00 96.94 82 THR A O 1
ATOM 629 N N . LYS A 1 83 ? -8.927 -5.836 11.670 1.00 97.19 83 LYS A N 1
ATOM 630 C CA . LYS A 1 83 ? -8.276 -5.472 10.414 1.00 97.19 83 LYS A CA 1
ATOM 631 C C . LYS A 1 83 ? -6.844 -5.996 10.419 1.00 97.19 83 LYS A C 1
ATOM 633 O O . LYS A 1 83 ? -6.101 -5.758 11.367 1.00 97.19 83 LYS A O 1
ATOM 638 N N . TYR A 1 84 ? -6.459 -6.713 9.372 1.00 97.31 84 TYR A N 1
ATOM 639 C CA . TYR A 1 84 ? -5.057 -6.963 9.047 1.00 97.31 84 TYR A CA 1
ATOM 640 C C . TYR A 1 84 ? -4.564 -5.813 8.184 1.00 97.31 84 TYR A C 1
ATOM 642 O O . TYR A 1 84 ? -5.288 -5.386 7.286 1.00 97.31 84 TYR A O 1
ATOM 650 N N . ILE A 1 85 ? -3.360 -5.336 8.469 1.00 97.81 85 ILE A N 1
ATOM 651 C CA . ILE A 1 85 ? -2.729 -4.228 7.761 1.00 97.81 85 ILE A CA 1
ATOM 652 C C . ILE A 1 85 ? -1.569 -4.814 6.965 1.00 97.81 85 ILE A C 1
ATOM 654 O O . ILE A 1 85 ? -0.634 -5.375 7.542 1.00 97.81 85 ILE A O 1
ATOM 658 N N . ASP A 1 86 ? -1.655 -4.699 5.647 1.00 97.62 86 ASP A N 1
ATOM 659 C CA . ASP A 1 86 ? -0.690 -5.218 4.693 1.00 97.62 86 ASP A CA 1
ATOM 660 C C . ASP A 1 86 ? -0.005 -4.054 3.966 1.00 97.62 86 ASP A C 1
ATOM 662 O O . ASP A 1 86 ? -0.667 -3.123 3.515 1.00 97.62 86 ASP A O 1
ATOM 666 N N . LEU A 1 87 ? 1.309 -4.137 3.782 1.00 98.12 87 LEU A N 1
ATOM 667 C CA . LEU A 1 87 ? 2.026 -3.340 2.793 1.00 98.12 87 LEU A CA 1
ATOM 668 C C . LEU A 1 87 ? 1.981 -4.080 1.453 1.00 98.12 87 LEU A C 1
ATOM 670 O O . LEU A 1 87 ? 2.425 -5.228 1.354 1.00 98.12 87 LEU A O 1
ATOM 674 N N . SER A 1 88 ? 1.416 -3.443 0.432 1.00 98.00 88 SER A N 1
ATOM 675 C CA . SER A 1 88 ? 1.261 -4.014 -0.908 1.00 98.00 88 SER A CA 1
ATOM 676 C C . SER A 1 88 ? 2.122 -3.279 -1.928 1.00 98.00 88 SER A C 1
ATOM 678 O O . SER A 1 88 ? 2.181 -2.052 -1.927 1.00 98.00 88 SER A O 1
ATOM 680 N N . PHE A 1 89 ? 2.747 -4.047 -2.820 1.00 97.88 89 PHE A N 1
ATOM 681 C CA . PHE A 1 89 ? 3.674 -3.560 -3.840 1.00 97.88 89 PHE A CA 1
ATOM 682 C C . PHE A 1 89 ? 3.098 -3.801 -5.231 1.00 97.88 89 PHE A C 1
ATOM 684 O O . PHE A 1 89 ? 2.811 -4.946 -5.600 1.00 97.88 89 PHE A O 1
ATOM 691 N N . TYR A 1 90 ? 2.975 -2.736 -6.018 1.00 96.69 90 TYR A N 1
ATOM 692 C CA . TYR A 1 90 ? 2.456 -2.771 -7.383 1.00 96.69 90 TYR A CA 1
ATOM 693 C C . TYR A 1 90 ? 3.540 -2.332 -8.368 1.00 96.69 90 TYR A C 1
ATOM 695 O O . TYR A 1 90 ? 4.116 -1.259 -8.217 1.00 96.69 90 TYR A O 1
ATOM 703 N N . SER A 1 91 ? 3.841 -3.153 -9.374 1.00 93.94 91 SER A N 1
ATOM 704 C CA . SER A 1 91 ? 4.838 -2.832 -10.404 1.00 93.94 91 SER A CA 1
ATOM 705 C C . SER A 1 91 ? 4.439 -1.567 -11.170 1.00 93.94 91 SER A C 1
ATOM 707 O O . SER A 1 91 ? 3.286 -1.429 -11.582 1.00 93.94 91 SER A O 1
ATOM 709 N N . ARG A 1 92 ? 5.400 -0.667 -11.404 1.00 92.19 92 ARG A N 1
ATOM 710 C CA . ARG A 1 92 ? 5.200 0.570 -12.175 1.00 92.19 92 ARG A CA 1
ATOM 711 C C . ARG A 1 92 ? 5.831 0.440 -13.560 1.00 92.19 92 ARG A C 1
ATOM 713 O O . ARG A 1 92 ? 6.961 0.869 -13.756 1.00 92.19 92 ARG A O 1
ATOM 720 N N . SER A 1 93 ? 5.115 -0.146 -14.521 1.00 89.00 93 SER A N 1
ATOM 721 C CA . SER A 1 93 ? 5.662 -0.418 -15.864 1.00 89.00 93 SER A CA 1
ATOM 722 C C . SER A 1 93 ? 6.265 0.826 -16.526 1.00 89.00 93 SER A C 1
ATOM 724 O O . SER A 1 93 ? 7.428 0.794 -16.899 1.00 89.00 93 SER A O 1
ATOM 726 N N . GLN A 1 94 ? 5.547 1.955 -16.534 1.00 88.44 94 GLN A N 1
ATOM 727 C CA . GLN A 1 94 ? 6.039 3.216 -17.111 1.00 88.44 94 GLN A CA 1
ATOM 728 C C . GLN A 1 94 ? 7.315 3.746 -16.425 1.00 88.44 94 GLN A C 1
ATOM 730 O O . GLN A 1 94 ? 8.195 4.321 -17.067 1.00 88.44 94 GLN A O 1
ATOM 735 N N . TYR A 1 95 ? 7.433 3.555 -15.106 1.00 90.81 95 TYR A N 1
ATOM 736 C CA . TYR A 1 95 ? 8.642 3.936 -14.376 1.00 90.81 95 TYR A CA 1
ATOM 737 C C . TYR A 1 95 ? 9.818 3.040 -14.775 1.00 90.81 95 TYR A C 1
ATOM 739 O O . TYR A 1 95 ? 10.896 3.540 -15.064 1.00 90.81 95 TYR A O 1
ATOM 747 N N . LEU A 1 96 ? 9.592 1.728 -14.870 1.00 90.88 96 LEU A N 1
ATOM 748 C CA . LEU A 1 96 ? 10.615 0.759 -15.268 1.00 90.88 96 LEU A CA 1
ATOM 749 C C . LEU A 1 96 ? 11.030 0.886 -16.742 1.00 90.88 96 LEU A C 1
ATOM 751 O O . LEU A 1 96 ? 12.161 0.561 -17.079 1.00 90.88 96 LEU A O 1
ATOM 755 N N . GLU A 1 97 ? 10.145 1.369 -17.613 1.00 92.00 97 GLU A N 1
ATOM 756 C CA . GLU A 1 97 ? 10.469 1.683 -19.011 1.00 92.00 97 GLU A CA 1
ATOM 757 C C . GLU A 1 97 ? 11.418 2.882 -19.121 1.00 92.00 97 GLU A C 1
ATOM 759 O O . GLU A 1 97 ? 12.342 2.871 -19.930 1.00 92.00 97 GLU A O 1
ATOM 764 N N . THR A 1 98 ? 11.216 3.906 -18.288 1.00 94.12 98 THR A N 1
ATOM 765 C CA . THR A 1 98 ? 12.060 5.114 -18.268 1.00 94.12 98 THR A CA 1
ATOM 766 C C . THR A 1 98 ? 13.311 4.960 -17.398 1.00 94.12 98 THR A C 1
ATOM 768 O O . THR A 1 98 ? 14.277 5.692 -17.588 1.00 94.12 98 THR A O 1
ATOM 771 N N . HIS A 1 99 ? 13.314 3.989 -16.480 1.00 94.81 99 HIS A N 1
ATOM 772 C CA . HIS A 1 99 ? 14.410 3.682 -15.559 1.00 94.81 99 HIS A CA 1
ATOM 773 C C . HIS A 1 99 ? 14.736 2.177 -15.624 1.00 94.81 99 HIS A C 1
ATOM 775 O O . HIS A 1 99 ? 14.433 1.429 -14.689 1.00 94.81 99 HIS A O 1
ATOM 781 N N . PRO A 1 100 ? 15.343 1.694 -16.724 1.00 93.38 100 PRO A N 1
ATOM 782 C CA . PRO A 1 100 ? 15.526 0.260 -16.970 1.00 93.38 100 PRO A CA 1
ATOM 783 C C . PRO A 1 100 ? 16.427 -0.438 -15.941 1.00 93.38 100 PRO A C 1
ATOM 785 O O . PRO A 1 100 ? 16.314 -1.649 -15.745 1.00 93.38 100 PRO A O 1
ATOM 788 N N . THR A 1 101 ? 17.298 0.306 -15.256 1.00 94.69 101 THR A N 1
ATOM 789 C CA . THR A 1 101 ? 18.182 -0.223 -14.209 1.00 94.69 101 THR A CA 1
ATOM 790 C C . THR A 1 101 ? 17.545 -0.217 -12.821 1.00 94.69 101 THR A C 1
ATOM 792 O O . THR A 1 101 ? 18.092 -0.846 -11.925 1.00 94.69 101 THR A O 1
ATOM 795 N N . ALA A 1 102 ? 16.357 0.375 -12.629 1.00 94.19 102 ALA A N 1
ATOM 796 C CA . ALA A 1 102 ? 15.751 0.586 -11.308 1.00 94.19 102 ALA A CA 1
ATOM 797 C C . ALA A 1 102 ? 15.616 -0.693 -10.460 1.00 94.19 102 ALA A C 1
ATOM 799 O O . ALA A 1 102 ? 15.799 -0.665 -9.246 1.00 94.19 102 ALA A O 1
ATOM 800 N N . ILE A 1 103 ? 15.346 -1.843 -11.089 1.00 93.19 103 ILE A N 1
ATOM 801 C CA . ILE A 1 103 ? 15.297 -3.138 -10.391 1.00 93.19 103 ILE A CA 1
ATOM 802 C C . ILE A 1 103 ? 16.691 -3.593 -9.940 1.00 93.19 103 ILE A C 1
ATOM 804 O O . ILE A 1 103 ? 16.830 -4.101 -8.829 1.00 93.19 103 ILE A O 1
ATOM 808 N N . ALA A 1 104 ? 17.708 -3.430 -10.792 1.00 92.62 104 ALA A N 1
ATOM 809 C CA . ALA A 1 104 ? 19.090 -3.802 -10.486 1.00 92.62 104 ALA A CA 1
ATOM 810 C C . ALA A 1 104 ? 19.697 -2.870 -9.427 1.00 92.62 104 ALA A C 1
ATOM 812 O O . ALA A 1 104 ? 20.352 -3.339 -8.498 1.00 92.62 104 ALA A O 1
ATOM 813 N N . ASP A 1 105 ? 19.378 -1.580 -9.520 1.00 95.31 105 ASP A N 1
ATOM 814 C CA . ASP A 1 105 ? 19.808 -0.527 -8.599 1.00 95.31 105 ASP A CA 1
ATOM 815 C C . ASP A 1 105 ? 19.025 -0.542 -7.279 1.00 95.31 105 ASP A C 1
ATOM 817 O O . ASP A 1 105 ? 19.300 0.255 -6.385 1.00 95.31 105 ASP A O 1
ATOM 821 N N . LYS A 1 106 ? 18.052 -1.457 -7.138 1.00 94.69 106 LYS A N 1
ATOM 822 C CA . LYS A 1 106 ? 17.181 -1.568 -5.963 1.00 94.69 106 LYS A CA 1
ATOM 823 C C . LYS A 1 106 ? 16.465 -0.251 -5.631 1.00 94.69 106 LYS A C 1
ATOM 825 O O . LYS A 1 106 ? 16.288 0.095 -4.465 1.00 94.69 106 LYS A O 1
ATOM 830 N N . ASP A 1 107 ? 15.999 0.464 -6.651 1.00 95.25 107 ASP A N 1
ATOM 831 C CA . ASP A 1 107 ? 15.240 1.693 -6.458 1.00 95.25 107 ASP A CA 1
ATOM 832 C C . ASP A 1 107 ? 13.847 1.373 -5.898 1.00 95.25 107 ASP A C 1
ATOM 834 O O . ASP A 1 107 ? 13.027 0.708 -6.546 1.00 95.25 107 ASP A O 1
ATOM 838 N N . PHE A 1 108 ? 13.556 1.888 -4.703 1.00 94.00 108 PHE A N 1
ATOM 839 C CA . PHE A 1 108 ? 12.272 1.745 -4.018 1.00 94.00 108 PHE A CA 1
ATOM 840 C C . PHE A 1 108 ? 11.085 2.206 -4.880 1.00 94.00 108 PHE A C 1
ATOM 842 O O . PHE A 1 108 ? 9.993 1.630 -4.795 1.00 94.00 108 PHE A O 1
ATOM 849 N N . LYS A 1 109 ? 11.312 3.185 -5.768 1.00 94.00 109 LYS A N 1
ATOM 850 C CA . LYS A 1 109 ? 10.327 3.752 -6.700 1.00 94.00 109 LYS A CA 1
ATOM 851 C C . LYS A 1 109 ? 9.950 2.798 -7.836 1.00 94.00 109 LYS A C 1
ATOM 853 O O . LYS A 1 109 ? 8.995 3.088 -8.559 1.00 94.00 109 LYS A O 1
ATOM 858 N N . SER A 1 110 ? 10.617 1.644 -7.955 1.00 95.19 110 SER A N 1
ATOM 859 C CA . SER A 1 110 ? 10.251 0.545 -8.867 1.00 95.19 110 SER A CA 1
ATOM 860 C C . SER A 1 110 ? 8.841 -0.002 -8.624 1.00 95.19 110 SER A C 1
ATOM 862 O O . SER A 1 110 ? 8.220 -0.575 -9.528 1.00 95.19 110 SER A O 1
ATOM 864 N N . PHE A 1 111 ? 8.318 0.184 -7.410 1.00 96.75 111 PHE A N 1
ATOM 865 C CA . PHE A 1 111 ? 6.953 -0.170 -7.047 1.00 96.75 111 PHE A CA 1
ATOM 866 C C . PHE A 1 111 ? 6.177 1.054 -6.573 1.00 96.75 111 PHE A C 1
ATOM 868 O O . PHE A 1 111 ? 6.729 1.991 -6.004 1.00 96.75 111 PHE A O 1
ATOM 875 N N . HIS A 1 112 ? 4.865 1.012 -6.766 1.00 96.62 112 HIS A N 1
ATOM 876 C CA . HIS A 1 112 ? 3.925 1.818 -6.010 1.00 96.62 112 HIS A CA 1
ATOM 877 C C . HIS A 1 112 ? 3.554 1.059 -4.735 1.00 96.62 112 HIS A C 1
ATOM 879 O O . HIS A 1 112 ? 3.279 -0.145 -4.782 1.00 96.62 112 HIS A O 1
ATOM 885 N N . TRP A 1 113 ? 3.596 1.759 -3.607 1.00 97.88 113 TRP A N 1
ATOM 886 C CA . TRP A 1 113 ? 3.394 1.196 -2.279 1.00 97.88 113 TRP A CA 1
ATOM 887 C C . TRP A 1 113 ? 2.033 1.647 -1.767 1.00 97.88 113 TRP A C 1
ATOM 889 O O . TRP A 1 113 ? 1.707 2.828 -1.854 1.00 97.88 113 TRP A O 1
ATOM 899 N N . ALA A 1 114 ? 1.252 0.714 -1.231 1.00 98.19 114 ALA A N 1
ATOM 900 C CA . ALA A 1 114 ? -0.042 1.021 -0.635 1.00 98.19 114 ALA A CA 1
ATOM 901 C C . ALA A 1 114 ? -0.231 0.269 0.680 1.00 98.19 114 ALA A C 1
ATOM 903 O O . ALA A 1 114 ? 0.154 -0.901 0.803 1.00 98.19 114 ALA A O 1
ATOM 904 N N . ILE A 1 115 ? -0.899 0.918 1.628 1.00 98.62 115 ILE A N 1
ATOM 905 C CA . ILE A 1 115 ? -1.426 0.266 2.821 1.00 98.62 115 ILE A CA 1
ATOM 906 C C . ILE A 1 115 ? -2.767 -0.355 2.455 1.00 98.62 115 ILE A C 1
ATOM 908 O O . ILE A 1 115 ? -3.684 0.324 2.007 1.00 98.62 115 ILE A O 1
ATOM 912 N N . VAL A 1 116 ? -2.892 -1.662 2.635 1.00 98.19 116 VAL A N 1
ATOM 913 C CA . VAL A 1 116 ? -4.118 -2.407 2.360 1.00 98.19 116 VAL A CA 1
ATOM 914 C C . VAL A 1 116 ? -4.634 -2.985 3.660 1.00 98.19 116 VAL A C 1
ATOM 916 O O . VAL A 1 116 ? -3.922 -3.687 4.371 1.00 98.19 116 VAL A O 1
ATOM 919 N N . THR A 1 117 ? -5.897 -2.718 3.963 1.00 97.62 117 THR A N 1
ATOM 920 C CA . THR A 1 117 ? -6.552 -3.239 5.156 1.00 97.62 117 THR A CA 1
ATOM 921 C C . THR A 1 117 ? -7.616 -4.243 4.772 1.00 97.62 117 THR A C 1
ATOM 923 O O . THR A 1 117 ? -8.459 -3.998 3.910 1.00 97.62 117 THR A O 1
ATOM 926 N N . ARG A 1 118 ? -7.577 -5.409 5.410 1.00 95.31 118 ARG A N 1
ATOM 927 C CA . ARG A 1 118 ? -8.508 -6.503 5.130 1.00 95.31 118 ARG A CA 1
ATOM 928 C C . ARG A 1 118 ? -9.116 -7.038 6.411 1.00 95.31 118 ARG A C 1
ATOM 930 O O . ARG A 1 118 ? -8.437 -7.184 7.428 1.00 95.31 118 ARG A O 1
ATOM 937 N N . SER A 1 119 ? -10.391 -7.381 6.351 1.00 93.62 119 SER A N 1
ATOM 938 C CA . SER A 1 119 ? -11.088 -8.052 7.447 1.00 93.62 119 SER A CA 1
ATOM 939 C C . SER A 1 119 ? -10.977 -9.562 7.269 1.00 93.62 119 SER A C 1
ATOM 941 O O . SER A 1 119 ? -10.955 -10.052 6.144 1.00 93.62 119 SER A O 1
ATOM 943 N N . ARG A 1 120 ? -10.914 -10.326 8.368 1.00 83.25 120 ARG A N 1
ATOM 944 C CA . ARG A 1 120 ? -10.683 -11.787 8.315 1.00 83.25 120 ARG A CA 1
ATOM 945 C C . ARG A 1 120 ? -11.628 -12.533 7.361 1.00 83.25 120 ARG A C 1
ATOM 947 O O . ARG A 1 120 ? -11.194 -13.469 6.705 1.00 83.25 120 ARG A O 1
ATOM 954 N N . ASN A 1 121 ? -12.892 -12.118 7.313 1.00 81.38 121 ASN A N 1
ATOM 955 C CA . ASN A 1 121 ? -13.965 -12.813 6.598 1.00 81.38 121 ASN A CA 1
ATOM 956 C C . ASN A 1 121 ? -14.463 -12.010 5.384 1.00 81.38 121 ASN A C 1
ATOM 958 O O . ASN A 1 121 ? -15.629 -12.110 5.018 1.00 81.38 121 ASN A O 1
ATOM 962 N N . SER A 1 122 ? -13.613 -11.154 4.814 1.00 86.50 122 SER A N 1
ATOM 963 C CA . SER A 1 122 ? -13.952 -10.320 3.662 1.00 86.50 122 SER A CA 1
ATOM 964 C C . SER A 1 122 ? -12.942 -10.545 2.549 1.00 86.50 122 SER A C 1
ATOM 966 O O . SER A 1 122 ? -11.739 -10.442 2.774 1.00 86.50 122 SER A O 1
ATOM 968 N N . GLU A 1 123 ? -13.439 -10.795 1.340 1.00 86.50 123 GLU A N 1
ATOM 969 C CA . GLU A 1 123 ? -12.630 -10.722 0.116 1.00 86.50 123 GLU A CA 1
ATOM 970 C C . GLU A 1 123 ? -12.344 -9.274 -0.295 1.00 86.50 123 GLU A C 1
ATOM 972 O O . GLU A 1 123 ? -11.445 -9.009 -1.084 1.00 86.50 123 GLU A O 1
ATOM 977 N N . LEU A 1 124 ? -13.139 -8.330 0.212 1.00 93.19 124 LEU A N 1
ATOM 978 C CA . LEU A 1 124 ? -12.946 -6.913 -0.040 1.00 93.19 124 LEU A CA 1
ATOM 979 C C . LEU A 1 124 ? -11.960 -6.340 0.973 1.00 93.19 124 LEU A C 1
ATOM 981 O O . LEU A 1 124 ? -12.064 -6.604 2.177 1.00 93.19 124 LEU A O 1
ATOM 985 N N . ALA A 1 125 ? -11.064 -5.506 0.471 1.00 95.25 125 ALA A N 1
ATOM 986 C CA . ALA A 1 125 ? -10.115 -4.728 1.240 1.00 95.25 125 ALA A CA 1
ATOM 987 C C . ALA A 1 125 ? -10.352 -3.231 1.017 1.00 95.25 125 ALA A C 1
ATOM 989 O 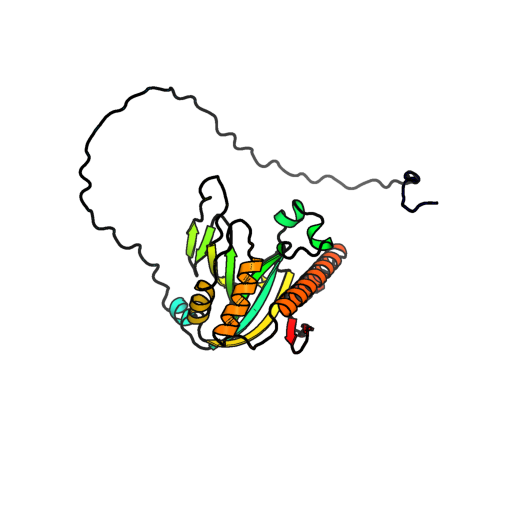O . ALA A 1 125 ? -11.102 -2.831 0.130 1.00 95.25 125 ALA A O 1
ATOM 990 N N . ASP A 1 126 ? -9.721 -2.414 1.840 1.00 97.12 126 ASP A N 1
ATOM 991 C CA . ASP A 1 126 ? -9.641 -0.967 1.675 1.00 97.12 126 ASP A CA 1
ATOM 992 C C . ASP A 1 126 ? -8.167 -0.622 1.451 1.00 97.12 126 ASP A C 1
ATOM 994 O O . ASP A 1 126 ? -7.313 -1.130 2.181 1.00 97.12 126 ASP A O 1
ATOM 998 N N . ALA A 1 127 ? -7.852 0.157 0.416 1.00 97.88 127 ALA A N 1
ATOM 999 C CA . ALA A 1 127 ? -6.474 0.498 0.062 1.00 97.88 127 ALA A CA 1
ATOM 1000 C C . ALA A 1 127 ? -6.232 2.000 0.182 1.00 97.88 127 ALA A C 1
ATOM 1002 O O . ALA A 1 127 ? -7.083 2.793 -0.213 1.00 97.88 127 ALA A O 1
ATOM 1003 N N . PHE A 1 128 ? -5.064 2.358 0.696 1.00 98.31 128 PHE A N 1
ATOM 1004 C CA . PHE A 1 128 ? -4.644 3.722 0.966 1.00 98.31 128 PHE A CA 1
ATOM 1005 C C . PHE A 1 128 ? -3.260 3.950 0.372 1.00 98.31 128 PHE A C 1
ATOM 1007 O O . PHE A 1 128 ? -2.350 3.144 0.595 1.00 98.31 128 PHE A O 1
ATOM 1014 N N . ASP A 1 129 ? -3.104 5.025 -0.386 1.00 97.69 129 ASP A N 1
ATOM 1015 C CA . ASP A 1 129 ? -1.843 5.389 -1.018 1.00 97.69 129 ASP A CA 1
ATOM 1016 C C . ASP A 1 129 ? -1.745 6.903 -1.259 1.00 97.69 129 ASP A C 1
ATOM 1018 O O . ASP A 1 129 ? -2.733 7.623 -1.137 1.00 97.69 129 ASP A O 1
ATOM 1022 N N . ALA A 1 130 ? -0.548 7.385 -1.596 1.00 96.31 130 ALA A N 1
ATOM 1023 C CA . ALA A 1 130 ? -0.367 8.703 -2.195 1.00 96.31 130 ALA A CA 1
ATOM 1024 C C . ALA A 1 130 ? -0.213 8.543 -3.710 1.00 96.31 130 ALA A C 1
ATOM 1026 O O . ALA A 1 130 ? 0.666 7.808 -4.179 1.00 96.31 130 ALA A O 1
ATOM 1027 N N . SER A 1 131 ? -1.050 9.242 -4.477 1.00 92.50 131 SER A N 1
ATOM 1028 C CA . SER A 1 131 ? -1.087 9.129 -5.935 1.00 92.50 131 SER A CA 1
ATOM 1029 C C . SER A 1 131 ? -0.966 10.480 -6.620 1.00 92.50 131 SER A C 1
ATOM 1031 O O . SER A 1 131 ? -1.629 11.436 -6.240 1.00 92.50 131 SER A O 1
ATOM 1033 N N . ASP A 1 132 ? -0.159 10.515 -7.675 1.00 90.31 132 ASP A N 1
ATOM 1034 C CA . ASP A 1 132 ? 0.025 11.636 -8.598 1.00 90.31 132 ASP A CA 1
ATOM 1035 C C . ASP A 1 132 ? -0.824 11.470 -9.881 1.00 90.31 132 ASP A C 1
ATOM 1037 O O . ASP A 1 132 ? -0.584 12.108 -10.907 1.00 90.31 132 ASP A O 1
ATOM 1041 N N . SER A 1 133 ? -1.799 10.555 -9.856 1.00 89.25 133 SER A N 1
ATOM 1042 C CA . SER A 1 133 ? -2.686 10.279 -10.990 1.00 89.25 133 SER A CA 1
ATOM 1043 C C . SER A 1 133 ? -3.650 11.436 -11.221 1.00 89.25 133 SER A C 1
ATOM 1045 O O . SER A 1 133 ? -4.097 12.050 -10.259 1.00 89.25 133 SER A O 1
ATOM 1047 N N . LEU A 1 134 ? -4.059 11.660 -12.476 1.00 90.06 134 LEU A N 1
ATOM 1048 C CA . LEU A 1 134 ? -5.023 12.711 -12.858 1.00 90.06 134 LEU A CA 1
ATOM 1049 C C . LEU A 1 134 ? -6.423 12.534 -12.248 1.00 90.06 134 LEU A C 1
ATOM 1051 O O . LEU A 1 134 ? -7.253 13.438 -12.297 1.00 90.06 134 LEU A O 1
ATOM 1055 N N . SER A 1 135 ? -6.704 11.358 -11.692 1.00 92.50 135 SER A N 1
ATOM 1056 C CA . SER A 1 135 ? -7.882 11.106 -10.881 1.00 92.50 135 SER A CA 1
ATOM 1057 C C . SER A 1 135 ? -7.502 10.218 -9.706 1.00 92.50 135 SER A C 1
ATOM 1059 O O . SER A 1 135 ? -6.789 9.227 -9.882 1.00 92.50 135 SER A O 1
ATOM 1061 N N . VAL A 1 136 ? -7.986 10.580 -8.521 1.00 92.88 136 VAL A N 1
ATOM 1062 C CA . VAL A 1 136 ? -7.742 9.853 -7.275 1.00 92.88 136 VAL A CA 1
ATOM 1063 C C . VAL A 1 136 ? -9.053 9.409 -6.650 1.00 92.88 136 VAL A C 1
ATOM 1065 O O . VAL A 1 136 ? -10.055 10.120 -6.690 1.00 92.88 136 VAL A O 1
ATOM 1068 N N . GLN A 1 137 ? -9.060 8.2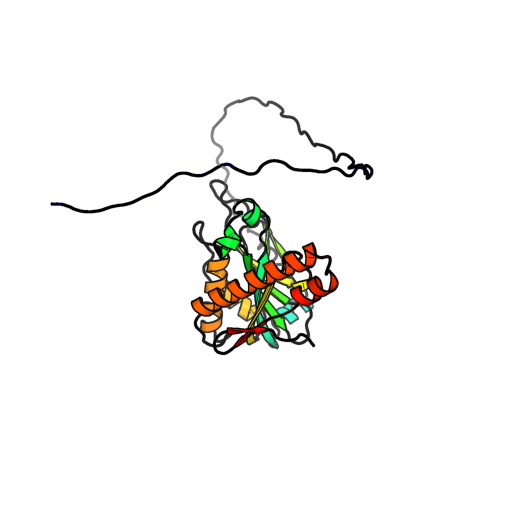12 -6.080 1.00 94.06 137 GLN A N 1
ATOM 1069 C CA . GLN A 1 137 ? -10.225 7.680 -5.377 1.00 94.06 137 GLN A CA 1
ATOM 1070 C C . GLN A 1 137 ? -10.301 8.243 -3.949 1.00 94.06 137 GLN A C 1
ATOM 1072 O O . GLN A 1 137 ? -9.289 8.312 -3.254 1.00 94.06 137 GLN A O 1
ATOM 1077 N N . GLN A 1 138 ? -11.506 8.608 -3.516 1.00 92.31 138 GLN A N 1
ATOM 1078 C CA . GLN A 1 138 ? -11.871 9.046 -2.167 1.00 92.31 138 GLN A CA 1
ATOM 1079 C C . GLN A 1 138 ? -13.053 8.201 -1.679 1.00 92.31 138 GLN A C 1
ATOM 1081 O O . GLN A 1 138 ? -14.225 8.579 -1.763 1.00 92.31 138 GLN A O 1
ATOM 1086 N N . GLY A 1 139 ? -12.746 6.983 -1.242 1.00 90.00 139 GLY A N 1
ATOM 1087 C CA . GLY A 1 139 ? -13.721 5.956 -0.910 1.00 90.00 139 GLY A CA 1
ATOM 1088 C C . GLY A 1 139 ? -14.394 5.396 -2.171 1.00 90.00 139 GLY A C 1
ATOM 1089 O O . GLY A 1 139 ? -13.719 4.729 -2.957 1.00 90.00 139 GLY A O 1
ATOM 1090 N N . PRO A 1 140 ? -15.717 5.579 -2.353 1.00 82.50 140 PRO A N 1
ATOM 1091 C CA . PRO A 1 140 ? -16.432 5.131 -3.551 1.00 82.50 140 PRO A CA 1
ATOM 1092 C C . PRO A 1 140 ? -16.385 6.134 -4.715 1.00 82.50 140 PRO A C 1
ATOM 1094 O O . PRO A 1 140 ? -16.843 5.802 -5.807 1.00 82.50 140 PRO A O 1
ATOM 1097 N N . ASN A 1 141 ? -15.894 7.352 -4.479 1.00 87.25 141 ASN A N 1
ATOM 1098 C CA . ASN A 1 141 ? -15.927 8.441 -5.448 1.00 87.25 141 ASN A CA 1
ATOM 1099 C C . ASN A 1 141 ? -14.541 8.674 -6.046 1.00 87.25 141 ASN A C 1
ATOM 1101 O O . ASN A 1 141 ? -13.534 8.478 -5.374 1.00 87.25 141 ASN A O 1
ATOM 1105 N N . ALA A 1 142 ? -14.493 9.162 -7.282 1.00 90.44 142 ALA A N 1
ATOM 1106 C CA . ALA A 1 142 ? -13.267 9.645 -7.901 1.00 90.44 142 ALA A CA 1
ATOM 1107 C C . ALA A 1 142 ? -13.269 11.177 -7.915 1.00 90.44 142 ALA A C 1
ATOM 1109 O O . ALA A 1 142 ? -14.286 11.796 -8.224 1.00 90.44 142 ALA A O 1
ATOM 1110 N N . VAL A 1 143 ? -12.128 11.780 -7.601 1.00 90.88 143 VAL A N 1
ATOM 1111 C CA . VAL A 1 143 ? -11.911 13.227 -7.646 1.00 90.88 143 VAL A CA 1
ATOM 1112 C C . VAL A 1 143 ? -10.886 13.530 -8.734 1.00 90.88 143 VAL A C 1
ATOM 1114 O O . VAL A 1 143 ? -9.964 12.743 -8.971 1.00 90.88 143 VAL A O 1
ATOM 1117 N N . SER A 1 144 ? -11.080 14.643 -9.440 1.00 90.88 144 SER A N 1
ATOM 1118 C CA . SER A 1 144 ? -10.117 15.140 -10.425 1.00 90.88 144 SER A CA 1
ATOM 1119 C C . SER A 1 144 ? -8.874 15.677 -9.717 1.00 90.88 144 SER A C 1
ATOM 1121 O O . SER A 1 144 ? -8.989 16.405 -8.734 1.00 90.88 144 SER A O 1
ATOM 1123 N N . ASN A 1 145 ? -7.699 15.340 -10.233 1.00 89.69 145 ASN A N 1
ATOM 1124 C CA . ASN A 1 145 ? -6.411 15.847 -9.779 1.00 89.69 145 ASN A CA 1
ATOM 1125 C C . ASN A 1 145 ? -5.699 16.491 -10.977 1.00 89.69 145 ASN A C 1
ATOM 1127 O O . ASN A 1 145 ? -4.852 15.854 -11.614 1.00 89.69 145 ASN A O 1
ATOM 1131 N N . PRO A 1 146 ? -6.111 17.706 -11.377 1.00 85.69 146 PRO A N 1
ATOM 1132 C CA . PRO A 1 146 ? -5.492 18.380 -12.505 1.00 85.69 146 PRO A CA 1
ATOM 1133 C C . PRO A 1 146 ? -4.012 18.647 -12.218 1.00 85.69 146 PRO A C 1
ATOM 1135 O O . PRO A 1 146 ? -3.590 18.758 -11.065 1.00 85.69 146 PRO A O 1
ATOM 1138 N N . LEU A 1 147 ? -3.223 18.763 -13.287 1.00 84.69 147 LEU A N 1
ATOM 1139 C CA . LEU A 1 147 ? -1.836 19.200 -13.164 1.00 84.69 147 LEU A CA 1
ATOM 1140 C C . LEU A 1 147 ? -1.801 20.574 -12.484 1.00 84.69 147 LEU A C 1
ATOM 1142 O O . LEU A 1 147 ? -2.600 21.450 -12.817 1.00 84.69 147 LEU A O 1
ATOM 1146 N N . GLY A 1 148 ? -0.887 20.734 -11.531 1.00 73.56 148 GLY A N 1
ATOM 1147 C CA . GLY A 1 148 ? -0.634 22.010 -10.881 1.00 73.56 148 GLY A CA 1
ATOM 1148 C C . GLY A 1 148 ? 0.056 23.003 -11.812 1.00 73.56 148 GLY A C 1
ATOM 1149 O O . GLY A 1 148 ? 0.378 22.701 -12.969 1.00 73.56 148 GLY A O 1
ATOM 1150 N N . ASP A 1 149 ? 0.324 24.190 -11.277 1.00 69.12 149 ASP A N 1
ATOM 1151 C CA . ASP A 1 149 ? 1.038 25.244 -11.990 1.00 69.12 149 ASP A CA 1
ATOM 1152 C C . ASP A 1 149 ? 2.386 24.725 -12.522 1.00 69.12 149 ASP A C 1
ATOM 1154 O O . ASP A 1 149 ? 3.148 24.049 -11.830 1.00 69.12 149 ASP A O 1
ATOM 1158 N N . GLY A 1 150 ? 2.663 24.993 -13.801 1.00 73.06 150 GLY A N 1
ATOM 1159 C CA . GLY A 1 150 ? 3.850 24.467 -14.485 1.00 73.06 150 GLY A CA 1
ATOM 1160 C C . GLY A 1 150 ? 3.733 23.013 -14.962 1.00 73.06 150 GLY A C 1
ATOM 1161 O O . GLY A 1 150 ? 4.739 22.427 -15.357 1.00 73.06 150 GLY A O 1
ATOM 1162 N N . GLY A 1 151 ? 2.532 22.422 -14.948 1.00 77.12 151 GLY A N 1
ATOM 1163 C CA . GLY A 1 151 ? 2.280 21.081 -15.485 1.00 77.12 151 GLY A CA 1
ATOM 1164 C C . GLY A 1 151 ? 2.765 19.945 -14.581 1.00 77.12 151 GLY A C 1
ATOM 1165 O O . GLY A 1 151 ? 2.867 18.802 -15.031 1.00 77.12 151 GLY A O 1
ATOM 1166 N N . GLN A 1 152 ? 3.084 20.242 -13.319 1.00 76.81 152 GLN A N 1
ATOM 1167 C CA . GLN A 1 152 ? 3.554 19.243 -12.366 1.00 76.81 152 GLN A CA 1
ATOM 1168 C C . GLN A 1 152 ? 2.390 18.421 -11.818 1.00 76.81 152 GLN A C 1
ATOM 1170 O O . GLN A 1 152 ? 1.282 18.919 -11.616 1.00 76.81 152 GLN A O 1
ATOM 1175 N N . LYS A 1 153 ? 2.637 17.135 -11.576 1.00 81.31 153 LYS A N 1
ATOM 1176 C CA . LYS A 1 153 ? 1.649 16.276 -10.931 1.00 81.31 153 LYS A CA 1
ATOM 1177 C C . LYS A 1 153 ? 1.666 16.524 -9.428 1.00 81.31 153 LYS A C 1
ATOM 1179 O O . LYS A 1 153 ? 2.729 16.492 -8.814 1.00 81.31 153 LYS A O 1
ATOM 1184 N N . ASN A 1 154 ? 0.486 16.708 -8.850 1.00 86.75 154 ASN A N 1
ATOM 1185 C CA . ASN A 1 154 ? 0.324 16.822 -7.409 1.00 86.75 154 ASN A CA 1
ATOM 1186 C C . ASN A 1 154 ? 0.046 15.441 -6.829 1.00 86.75 154 ASN A C 1
ATOM 1188 O O . ASN A 1 154 ? -0.842 14.738 -7.316 1.00 86.75 154 ASN A O 1
ATOM 1192 N N . PHE A 1 155 ? 0.773 15.054 -5.785 1.00 91.06 155 PHE A N 1
ATOM 1193 C CA . PHE A 1 155 ? 0.339 13.924 -4.979 1.00 91.06 155 PHE A CA 1
ATOM 1194 C C . PHE A 1 155 ? -0.921 14.313 -4.210 1.00 91.06 155 PHE A C 1
ATOM 1196 O O . PHE A 1 155 ? -1.024 15.419 -3.686 1.00 91.06 155 PHE A O 1
ATOM 1203 N N . LEU A 1 156 ? -1.865 13.384 -4.121 1.00 93.62 156 LEU A N 1
ATOM 1204 C CA . LEU A 1 156 ? -3.013 13.457 -3.230 1.00 93.62 156 LEU A CA 1
ATOM 1205 C C . LEU A 1 156 ? -3.120 12.156 -2.440 1.00 93.62 156 LEU A C 1
ATOM 1207 O O . LEU A 1 156 ? -2.730 11.086 -2.923 1.00 93.62 156 LEU A O 1
ATOM 1211 N N . PHE A 1 157 ? -3.694 12.247 -1.241 1.00 96.06 157 PHE A N 1
ATOM 1212 C CA . PHE A 1 157 ? -4.174 11.070 -0.527 1.00 96.06 157 PHE A CA 1
ATOM 1213 C C . PHE A 1 157 ? -5.185 10.340 -1.406 1.00 96.06 157 PHE A C 1
ATOM 1215 O O . PHE A 1 157 ? -6.040 10.973 -2.020 1.00 96.06 157 PHE A O 1
ATOM 1222 N N . GLN A 1 158 ? -5.106 9.021 -1.466 1.00 96.12 158 GLN A N 1
ATOM 1223 C CA . GLN A 1 158 ? -6.047 8.188 -2.188 1.00 96.12 158 GLN A CA 1
ATOM 1224 C C . GLN A 1 158 ? -6.541 7.078 -1.273 1.00 96.12 158 GLN A C 1
ATOM 1226 O O . GLN A 1 158 ? -5.761 6.277 -0.762 1.00 96.12 158 GLN A O 1
ATOM 1231 N N . TYR A 1 159 ? -7.860 6.986 -1.149 1.00 96.88 159 TYR A N 1
ATOM 1232 C CA . TYR A 1 159 ? -8.555 5.917 -0.454 1.00 96.88 159 TYR A CA 1
ATOM 1233 C C . TYR A 1 159 ? -9.459 5.179 -1.441 1.00 96.88 159 TYR A C 1
ATOM 1235 O O . TYR A 1 159 ? -10.399 5.738 -1.995 1.00 96.88 159 TYR A O 1
ATOM 1243 N N . LYS A 1 160 ? -9.198 3.890 -1.654 1.00 95.62 160 LYS A N 1
ATOM 1244 C CA . LYS A 1 160 ? -10.010 3.009 -2.496 1.00 95.62 160 LYS A CA 1
ATOM 1245 C C . LYS A 1 160 ? -10.843 2.082 -1.615 1.00 95.62 160 LYS A C 1
ATOM 1247 O O . LYS A 1 160 ? -10.297 1.194 -0.953 1.00 95.62 160 LYS A O 1
ATOM 1252 N N . TYR A 1 161 ? -12.161 2.254 -1.640 1.00 93.75 161 TYR A N 1
ATOM 1253 C CA . TYR A 1 161 ? -13.084 1.435 -0.856 1.00 93.75 161 TYR A CA 1
ATOM 1254 C C . TYR A 1 161 ? -13.407 0.101 -1.537 1.00 93.75 161 TYR A C 1
ATOM 1256 O O . TYR A 1 161 ? -13.778 0.055 -2.708 1.00 93.75 161 TYR A O 1
ATOM 1264 N N . GLY A 1 162 ? -13.358 -0.994 -0.776 1.00 93.25 162 GLY A N 1
ATOM 1265 C CA . GLY A 1 162 ? -13.874 -2.290 -1.229 1.00 93.25 162 GLY A CA 1
ATOM 1266 C C . GLY A 1 162 ? -13.183 -2.875 -2.460 1.00 93.25 162 GLY A C 1
ATOM 1267 O O . GLY A 1 162 ? -13.834 -3.505 -3.292 1.00 93.25 162 GLY A O 1
ATOM 1268 N N . VAL A 1 163 ? -11.871 -2.695 -2.563 1.00 94.69 163 VAL A N 1
ATOM 1269 C CA . VAL A 1 163 ? -11.053 -3.247 -3.642 1.00 94.69 163 VAL A CA 1
ATOM 1270 C C . VAL A 1 163 ? -10.791 -4.741 -3.465 1.00 94.69 163 VAL A C 1
ATOM 1272 O O . VAL A 1 163 ? -10.880 -5.288 -2.367 1.00 94.69 163 VAL A O 1
ATOM 1275 N N . LYS A 1 164 ? -10.403 -5.389 -4.566 1.00 95.19 164 LYS A N 1
ATOM 1276 C CA . LYS A 1 164 ? -9.859 -6.751 -4.607 1.00 95.19 164 LYS A CA 1
ATOM 1277 C C . LYS A 1 164 ? -8.395 -6.688 -5.054 1.00 95.19 164 LYS A C 1
ATOM 1279 O O . LYS A 1 164 ? -8.149 -6.711 -6.263 1.00 95.19 164 LYS A O 1
ATOM 1284 N N . PRO A 1 165 ? -7.424 -6.540 -4.130 1.00 92.69 165 PRO A N 1
ATOM 1285 C CA . PRO A 1 165 ? -6.014 -6.345 -4.481 1.00 92.69 165 PRO A CA 1
ATOM 1286 C C . PRO A 1 165 ? -5.474 -7.430 -5.418 1.00 92.69 165 PRO A C 1
ATOM 1288 O O . PRO A 1 165 ? -4.701 -7.141 -6.325 1.00 92.69 165 PRO A O 1
ATOM 1291 N N . GLU A 1 166 ? -5.935 -8.672 -5.256 1.00 91.62 166 GLU A N 1
ATOM 1292 C CA . GLU A 1 166 ? -5.568 -9.825 -6.079 1.00 91.62 166 GLU A CA 1
ATOM 1293 C C . GLU A 1 166 ? -5.899 -9.680 -7.569 1.00 91.62 166 GLU A C 1
ATOM 1295 O O . GLU A 1 166 ? -5.270 -10.335 -8.407 1.00 91.62 166 GLU A O 1
ATOM 1300 N N . LYS A 1 167 ? -6.876 -8.829 -7.905 1.00 93.75 167 LYS A N 1
ATOM 1301 C CA . LYS A 1 167 ? -7.289 -8.568 -9.286 1.00 93.75 167 LYS A CA 1
ATOM 1302 C C . LYS A 1 167 ? -6.397 -7.547 -9.987 1.00 93.75 167 LYS A C 1
ATOM 1304 O O . LYS A 1 167 ? -6.442 -7.473 -11.212 1.00 93.75 167 LYS A O 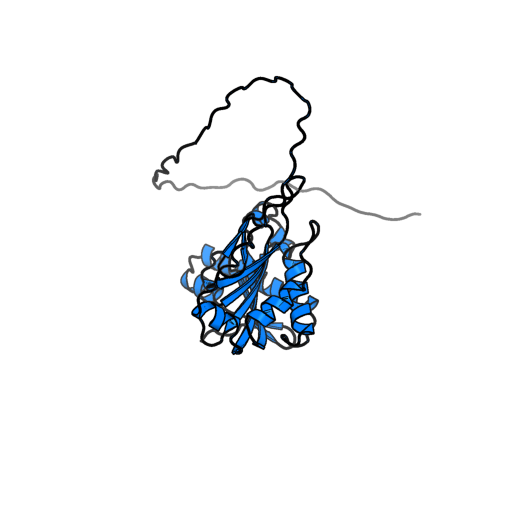1
ATOM 1309 N N . ALA A 1 168 ? -5.586 -6.782 -9.255 1.00 93.56 168 ALA A N 1
ATOM 1310 C CA . ALA A 1 168 ? -4.657 -5.846 -9.870 1.00 93.56 168 ALA A CA 1
ATOM 1311 C C . ALA A 1 168 ? -3.571 -6.619 -10.633 1.00 93.56 168 ALA A C 1
ATOM 1313 O O . ALA A 1 168 ? -2.812 -7.395 -10.049 1.00 93.56 168 ALA A O 1
ATOM 1314 N N . SER A 1 169 ? -3.478 -6.394 -11.945 1.00 92.50 169 SER A N 1
ATOM 1315 C CA . SER A 1 169 ? -2.465 -7.022 -12.806 1.00 92.50 169 SER A CA 1
ATOM 1316 C C . SER A 1 169 ? -1.037 -6.643 -12.409 1.00 92.50 169 SER A C 1
ATOM 1318 O O . SER A 1 169 ? -0.110 -7.418 -12.628 1.00 92.50 169 SER A O 1
ATOM 1320 N N . THR A 1 170 ? -0.869 -5.477 -11.784 1.00 94.31 170 THR A N 1
ATOM 1321 C CA . THR A 1 170 ? 0.413 -4.948 -11.313 1.00 94.31 170 THR A CA 1
ATOM 1322 C C . THR A 1 170 ? 0.815 -5.457 -9.929 1.00 94.31 170 THR A C 1
ATOM 1324 O O . THR A 1 170 ? 1.959 -5.234 -9.526 1.00 94.31 170 THR A O 1
ATOM 1327 N N . LEU A 1 171 ? -0.070 -6.146 -9.192 1.00 96.25 171 LEU A N 1
ATOM 1328 C CA . LEU A 1 171 ? 0.255 -6.655 -7.858 1.00 96.25 171 LEU A CA 1
ATOM 1329 C C . LEU A 1 171 ? 1.462 -7.594 -7.931 1.00 96.25 171 LEU A C 1
ATOM 1331 O O . LEU A 1 171 ? 1.446 -8.596 -8.643 1.00 96.25 171 LEU A O 1
ATOM 1335 N N . SER A 1 172 ? 2.504 -7.262 -7.173 1.00 95.44 172 SER A N 1
ATOM 1336 C CA . SER A 1 172 ? 3.770 -7.997 -7.159 1.00 95.44 172 SER A CA 1
ATOM 1337 C C . SER A 1 172 ? 3.996 -8.732 -5.843 1.00 95.44 172 SER A C 1
ATOM 1339 O O . SER A 1 172 ? 4.470 -9.863 -5.855 1.00 95.44 172 SER A O 1
ATOM 1341 N N . ALA A 1 173 ? 3.650 -8.115 -4.711 1.00 96.69 173 ALA A N 1
ATOM 1342 C CA . ALA A 1 173 ? 3.811 -8.718 -3.391 1.00 96.69 173 ALA A CA 1
ATOM 1343 C C . ALA A 1 173 ? 2.893 -8.069 -2.349 1.00 96.69 173 ALA A C 1
ATOM 1345 O O . ALA A 1 173 ? 2.491 -6.913 -2.496 1.00 96.69 173 ALA A O 1
ATOM 1346 N N . ARG A 1 174 ? 2.607 -8.808 -1.271 1.00 96.81 174 ARG A N 1
ATOM 1347 C CA . ARG A 1 174 ? 1.923 -8.307 -0.070 1.00 96.81 174 ARG A CA 1
ATOM 1348 C C . ARG A 1 174 ? 2.614 -8.817 1.187 1.00 96.81 174 ARG A C 1
ATOM 1350 O O . ARG A 1 174 ? 2.962 -9.997 1.264 1.00 96.81 174 ARG A O 1
ATOM 1357 N N . VAL A 1 175 ? 2.768 -7.941 2.174 1.00 97.31 175 VAL A N 1
ATOM 1358 C CA . VAL A 1 175 ? 3.378 -8.246 3.472 1.00 97.31 175 VAL A CA 1
ATOM 1359 C C . VAL A 1 175 ? 2.454 -7.767 4.590 1.00 97.31 175 VAL A C 1
ATOM 1361 O O . VAL A 1 175 ? 2.287 -6.569 4.778 1.00 97.31 175 VAL A O 1
ATOM 1364 N N . THR A 1 176 ? 1.867 -8.684 5.359 1.00 97.12 176 THR A N 1
ATOM 1365 C CA . THR A 1 176 ? 1.120 -8.349 6.579 1.00 97.12 176 THR A CA 1
ATOM 1366 C C . THR A 1 176 ? 2.077 -7.819 7.642 1.00 97.12 176 THR A C 1
ATOM 1368 O O . THR A 1 176 ? 2.958 -8.546 8.105 1.00 97.12 176 THR A O 1
ATOM 1371 N N . LEU A 1 177 ? 1.853 -6.573 8.054 1.00 96.81 177 LEU A N 1
ATOM 1372 C CA . LEU A 1 177 ? 2.610 -5.865 9.088 1.00 96.81 177 LEU A CA 1
ATOM 1373 C C . LEU A 1 177 ? 2.061 -6.147 10.490 1.00 96.81 177 LEU A C 1
ATOM 1375 O O . LEU A 1 177 ? 2.798 -6.186 11.470 1.00 96.81 177 LEU A O 1
ATOM 1379 N N . GLY A 1 178 ? 0.748 -6.352 10.592 1.00 95.62 178 GLY A N 1
ATOM 1380 C CA . GLY A 1 178 ? 0.080 -6.546 11.869 1.00 95.62 178 GLY A CA 1
ATOM 1381 C C . GLY A 1 178 ? -1.428 -6.694 11.737 1.00 95.62 178 GLY A C 1
ATOM 1382 O O . GLY A 1 178 ? -1.980 -6.839 10.643 1.00 95.62 178 GLY A O 1
ATOM 1383 N N . LYS A 1 179 ? -2.101 -6.683 12.886 1.00 96.19 179 LYS A N 1
ATOM 1384 C CA . LYS A 1 179 ? -3.559 -6.637 12.975 1.00 96.19 179 LYS A CA 1
ATOM 1385 C C . LYS A 1 179 ? -3.979 -5.778 14.161 1.00 96.19 179 LYS A C 1
ATOM 1387 O O . LYS A 1 179 ? -3.323 -5.812 15.197 1.00 96.19 179 LYS A O 1
ATOM 1392 N N . THR A 1 180 ? -5.112 -5.106 14.032 1.00 96.94 180 THR A N 1
ATOM 1393 C CA . THR A 1 180 ? -5.724 -4.299 15.094 1.00 96.94 180 THR A CA 1
ATOM 1394 C C . THR A 1 180 ? -7.245 -4.454 15.066 1.00 96.94 180 THR A C 1
ATOM 1396 O O . THR A 1 180 ? -7.804 -4.919 14.071 1.00 96.94 180 THR A O 1
ATOM 1399 N N . LYS A 1 181 ? -7.930 -4.129 16.166 1.00 97.31 181 LYS A N 1
ATOM 1400 C CA . LYS A 1 181 ? -9.397 -4.098 16.234 1.00 97.31 181 LYS A CA 1
ATOM 1401 C C . LYS A 1 181 ? -9.852 -2.645 16.119 1.00 97.31 181 LYS A C 1
ATOM 1403 O O . LYS A 1 181 ? -9.797 -1.915 17.098 1.00 97.31 181 LYS A O 1
ATOM 1408 N N . THR A 1 182 ? -10.281 -2.239 14.928 1.00 97.31 182 THR A N 1
ATOM 1409 C CA . THR A 1 182 ? -10.608 -0.841 14.614 1.00 97.31 182 THR A CA 1
ATOM 1410 C C . THR A 1 182 ? -11.597 -0.750 13.444 1.00 97.31 182 THR A C 1
ATOM 1412 O O . THR A 1 182 ? -11.938 -1.771 12.837 1.00 97.31 182 THR A O 1
ATOM 1415 N N . SER A 1 183 ? -12.088 0.450 13.145 1.00 96.56 183 SER A N 1
ATOM 1416 C CA . SER A 1 183 ? -12.919 0.738 11.972 1.00 96.56 183 SER A CA 1
ATOM 1417 C C . SER A 1 183 ? -12.062 1.177 10.778 1.00 96.56 183 SER A C 1
ATOM 1419 O O . SER A 1 183 ? -10.915 1.596 10.939 1.00 96.56 183 SER A O 1
ATOM 1421 N N . THR A 1 184 ? -12.598 1.085 9.556 1.00 95.25 184 THR A N 1
ATOM 1422 C CA . THR A 1 184 ? -11.906 1.646 8.379 1.00 95.25 184 THR A CA 1
ATOM 1423 C C . THR A 1 184 ? -11.786 3.169 8.513 1.00 95.25 184 THR A C 1
ATOM 1425 O O . THR A 1 184 ? -10.759 3.727 8.135 1.00 95.25 184 THR A O 1
ATOM 1428 N N . ARG A 1 185 ? -12.786 3.831 9.115 1.00 95.94 185 ARG A N 1
ATOM 1429 C CA . ARG A 1 185 ? -12.749 5.270 9.405 1.00 95.94 185 ARG A CA 1
ATOM 1430 C C . ARG A 1 185 ? -11.539 5.672 10.244 1.00 95.94 185 ARG A C 1
ATOM 1432 O O . ARG A 1 185 ? -10.781 6.520 9.806 1.00 95.94 185 ARG A O 1
ATOM 1439 N N . ALA A 1 186 ? -11.305 5.009 11.376 1.00 97.81 186 ALA A N 1
ATOM 1440 C CA . ALA A 1 186 ? -10.185 5.343 12.255 1.00 97.81 186 ALA A CA 1
ATOM 1441 C C . ALA A 1 186 ? -8.819 5.151 11.569 1.00 97.81 186 ALA A C 1
ATOM 1443 O O . ALA A 1 186 ? -7.889 5.913 11.813 1.00 97.81 186 ALA A O 1
ATOM 1444 N N . ILE A 1 187 ? -8.692 4.145 10.692 1.00 98.00 187 ILE A N 1
ATOM 1445 C CA . ILE A 1 187 ? -7.482 3.983 9.871 1.00 98.00 187 ILE A CA 1
ATOM 1446 C C . ILE A 1 187 ? -7.355 5.130 8.866 1.00 98.00 187 ILE A C 1
ATOM 1448 O O . ILE A 1 187 ? -6.266 5.659 8.696 1.00 98.00 187 ILE A O 1
ATOM 1452 N N . THR A 1 188 ? -8.453 5.515 8.217 1.00 97.44 188 THR A N 1
ATOM 1453 C CA . THR A 1 188 ? -8.466 6.612 7.236 1.00 97.44 188 THR A CA 1
ATOM 1454 C C . THR A 1 188 ? -8.042 7.922 7.898 1.00 97.44 188 THR A C 1
ATOM 1456 O O . THR A 1 188 ? -7.079 8.525 7.448 1.00 97.44 188 THR A O 1
ATOM 1459 N N . GLU A 1 189 ? -8.661 8.279 9.028 1.00 97.44 189 GLU A N 1
ATOM 1460 C CA . GLU A 1 189 ? -8.332 9.479 9.814 1.00 97.44 189 GLU A CA 1
ATOM 1461 C C . GLU A 1 189 ? -6.855 9.486 10.242 1.00 97.44 189 GLU A C 1
ATOM 1463 O O . GLU A 1 189 ? -6.173 10.497 10.117 1.00 97.44 189 GLU A O 1
ATOM 1468 N N . ALA A 1 190 ? -6.316 8.340 10.678 1.00 98.25 190 ALA A N 1
ATOM 1469 C CA . ALA A 1 190 ? -4.896 8.231 11.004 1.00 98.25 190 ALA A CA 1
ATOM 1470 C C . ALA A 1 190 ? -3.990 8.449 9.782 1.00 98.25 190 ALA A C 1
ATOM 1472 O O . ALA A 1 190 ? -2.931 9.053 9.908 1.00 98.25 190 ALA A O 1
ATOM 1473 N N . LEU A 1 191 ? -4.371 7.938 8.611 1.00 98.25 191 LEU A N 1
ATOM 1474 C CA . LEU A 1 191 ? -3.566 8.023 7.392 1.00 98.25 191 LEU A CA 1
ATOM 1475 C C . LEU A 1 191 ? -3.666 9.384 6.689 1.00 98.25 191 LEU A C 1
ATOM 1477 O O . LEU A 1 191 ? -2.722 9.771 6.005 1.00 98.25 191 LEU A O 1
ATOM 1481 N N . GLU A 1 192 ? -4.757 10.121 6.886 1.00 96.81 192 GLU A N 1
ATOM 1482 C CA . GLU A 1 192 ? -4.917 11.506 6.423 1.00 96.81 192 GLU A CA 1
ATOM 1483 C C . GLU A 1 192 ? -3.996 12.484 7.172 1.00 96.81 192 GLU A C 1
ATOM 1485 O O . GLU A 1 192 ? -3.628 13.520 6.627 1.00 96.81 192 GLU A O 1
ATOM 1490 N N . GLU A 1 193 ? -3.553 12.142 8.389 1.00 97.44 193 GLU A N 1
ATOM 1491 C CA . GLU A 1 193 ? -2.544 12.916 9.130 1.00 97.44 193 GLU A CA 1
ATOM 1492 C C . GLU A 1 193 ? -1.119 12.769 8.563 1.00 97.44 193 GLU A C 1
ATOM 1494 O O . GLU A 1 193 ? -0.199 13.458 9.013 1.00 97.44 193 GLU A O 1
ATOM 1499 N N . VAL A 1 194 ? -0.888 11.842 7.628 1.00 97.69 194 VAL A N 1
ATOM 1500 C CA . VAL A 1 194 ? 0.437 11.618 7.038 1.00 97.69 194 VAL A CA 1
ATOM 1501 C C . VAL A 1 194 ? 0.705 12.705 5.993 1.00 97.69 194 VAL A C 1
ATOM 1503 O O . VAL A 1 194 ? -0.094 12.846 5.064 1.00 97.69 194 VAL A O 1
ATOM 1506 N N . PRO A 1 195 ? 1.831 13.440 6.082 1.00 95.31 195 PRO A N 1
ATOM 1507 C CA . PRO A 1 195 ? 2.180 14.445 5.086 1.00 95.31 195 PRO A CA 1
ATOM 1508 C C . PRO A 1 195 ? 2.178 13.870 3.669 1.00 95.31 195 PRO A C 1
ATOM 1510 O O . PRO A 1 195 ? 2.738 12.801 3.409 1.00 95.31 195 PRO A O 1
ATOM 1513 N N . ILE A 1 196 ? 1.533 14.587 2.751 1.00 93.81 196 ILE A N 1
ATOM 1514 C CA . ILE A 1 196 ? 1.519 14.220 1.340 1.00 93.81 196 ILE A CA 1
ATOM 1515 C C . ILE A 1 196 ? 2.867 14.577 0.709 1.00 93.81 196 ILE A C 1
ATOM 1517 O O . ILE A 1 196 ? 3.340 15.695 0.927 1.00 93.81 196 ILE A O 1
ATOM 1521 N N . PRO A 1 197 ? 3.467 13.661 -0.077 1.00 88.56 197 PRO A N 1
ATOM 1522 C CA . PRO A 1 197 ? 4.745 13.893 -0.727 1.00 88.56 197 PRO A CA 1
ATOM 1523 C C . PRO A 1 197 ? 4.748 15.178 -1.549 1.00 88.56 197 PRO A C 1
ATOM 1525 O O . PRO A 1 197 ? 3.845 15.414 -2.356 1.00 88.56 197 PRO A O 1
ATOM 1528 N N . ASN A 1 198 ? 5.791 15.984 -1.390 1.00 83.06 198 ASN A N 1
ATOM 1529 C CA . ASN A 1 198 ? 6.062 17.079 -2.315 1.00 83.06 198 ASN A CA 1
ATOM 1530 C C . ASN A 1 198 ? 6.751 16.564 -3.600 1.00 83.06 198 ASN A C 1
ATOM 1532 O O . ASN A 1 198 ? 6.980 15.369 -3.781 1.00 83.06 198 ASN A O 1
ATOM 1536 N N . CYS A 1 199 ? 7.101 17.470 -4.514 1.00 70.62 199 CYS A N 1
ATOM 1537 C CA . CYS A 1 199 ? 7.689 17.138 -5.816 1.00 70.62 199 CYS A CA 1
ATOM 1538 C C . CYS A 1 199 ? 9.071 16.447 -5.769 1.00 70.62 199 CYS A C 1
ATOM 1540 O O . CYS A 1 199 ? 9.504 15.908 -6.788 1.00 70.62 199 CYS A O 1
ATOM 1542 N N . GLN A 1 200 ? 9.759 16.431 -4.624 1.00 70.38 200 GLN A N 1
ATOM 1543 C CA . GLN A 1 200 ? 11.027 15.710 -4.427 1.00 70.38 200 GLN A CA 1
ATOM 1544 C C . GLN A 1 200 ? 10.825 14.315 -3.808 1.00 70.38 200 GLN A C 1
ATOM 1546 O O . GLN A 1 200 ? 11.720 13.467 -3.871 1.00 70.38 200 GLN A O 1
ATOM 1551 N N . GLU A 1 201 ? 9.644 14.069 -3.245 1.00 79.38 201 GLU A N 1
ATOM 1552 C CA . GLU A 1 201 ? 9.268 12.848 -2.537 1.00 79.38 201 GLU A CA 1
ATOM 1553 C C . GLU A 1 201 ? 8.439 11.912 -3.439 1.00 79.38 201 GLU A C 1
ATOM 1555 O O . GLU A 1 201 ? 8.198 12.159 -4.624 1.00 79.38 201 GLU A O 1
ATOM 1560 N N . SER A 1 202 ? 8.049 10.759 -2.906 1.00 88.62 202 SER A N 1
ATOM 1561 C CA . SER A 1 202 ? 7.366 9.698 -3.638 1.00 88.62 202 SER A CA 1
ATOM 1562 C C . SER A 1 202 ? 6.291 9.009 -2.796 1.00 88.62 202 SER A C 1
ATOM 1564 O O . SER A 1 202 ? 6.222 9.162 -1.579 1.00 88.62 202 SER A O 1
ATOM 1566 N N . CYS A 1 203 ? 5.476 8.154 -3.427 1.00 93.19 203 CYS A N 1
ATOM 1567 C CA . CYS A 1 203 ? 4.526 7.307 -2.695 1.00 93.19 203 CYS A CA 1
ATOM 1568 C C . CYS A 1 203 ? 5.201 6.393 -1.655 1.00 93.19 203 CYS A C 1
ATOM 1570 O O . CYS A 1 203 ? 4.531 5.915 -0.743 1.00 93.19 203 CYS A O 1
ATOM 1572 N N . VAL A 1 204 ? 6.507 6.127 -1.799 1.00 94.50 204 VAL A N 1
ATOM 1573 C CA . VAL A 1 204 ? 7.285 5.343 -0.833 1.00 94.50 204 VAL A CA 1
ATOM 1574 C C . VAL A 1 204 ? 7.408 6.114 0.477 1.00 94.50 204 VAL A C 1
ATOM 1576 O O . VAL A 1 204 ? 7.134 5.547 1.531 1.00 94.50 204 VAL A O 1
ATOM 1579 N N . ASP A 1 205 ? 7.743 7.402 0.406 1.00 95.38 205 ASP A N 1
ATOM 1580 C CA . ASP A 1 205 ? 7.906 8.271 1.574 1.00 95.38 205 ASP A CA 1
ATOM 1581 C C . ASP A 1 205 ? 6.592 8.365 2.357 1.00 95.38 205 ASP A C 1
ATOM 1583 O O . ASP A 1 205 ? 6.568 8.160 3.573 1.00 95.38 205 ASP A O 1
ATOM 1587 N N . TRP A 1 206 ? 5.471 8.522 1.643 1.00 97.38 206 TRP A N 1
ATOM 1588 C CA . TRP A 1 206 ? 4.142 8.455 2.251 1.00 97.38 206 TRP A CA 1
ATOM 1589 C C . TRP A 1 206 ? 3.865 7.099 2.906 1.00 97.38 206 TRP A C 1
ATOM 1591 O O . TRP A 1 206 ? 3.402 7.053 4.041 1.00 97.38 206 TRP A O 1
ATOM 1601 N N . ALA A 1 207 ? 4.158 5.981 2.233 1.00 98.00 207 ALA A N 1
ATOM 1602 C CA . ALA A 1 207 ? 3.891 4.649 2.779 1.00 98.00 207 ALA A CA 1
ATOM 1603 C C . ALA A 1 207 ? 4.726 4.361 4.039 1.00 98.00 207 ALA A C 1
ATOM 1605 O O . ALA A 1 207 ? 4.222 3.770 4.994 1.00 98.00 207 ALA A O 1
ATOM 1606 N N . VAL A 1 208 ? 5.982 4.808 4.072 1.00 97.44 208 VAL A N 1
ATOM 1607 C CA . VAL A 1 208 ? 6.852 4.735 5.255 1.00 97.44 208 VAL A CA 1
ATOM 1608 C C . VAL A 1 208 ? 6.293 5.601 6.389 1.00 97.44 208 VAL A C 1
ATOM 1610 O O . VAL A 1 208 ? 6.175 5.128 7.524 1.00 97.44 208 VAL A O 1
ATOM 1613 N N . GLY A 1 209 ? 5.874 6.834 6.088 1.00 97.81 209 GLY A N 1
ATOM 1614 C CA . GLY A 1 209 ? 5.209 7.725 7.044 1.00 97.81 209 GLY A CA 1
ATOM 1615 C C . GLY A 1 209 ? 3.903 7.142 7.594 1.00 97.81 209 GLY A C 1
ATOM 1616 O O . GLY A 1 209 ? 3.662 7.186 8.799 1.00 97.81 209 GLY A O 1
ATOM 1617 N N . ALA A 1 210 ? 3.106 6.505 6.737 1.00 98.38 210 ALA A N 1
ATOM 1618 C CA . ALA A 1 210 ? 1.870 5.821 7.091 1.00 98.38 210 ALA A CA 1
ATOM 1619 C C . ALA A 1 210 ? 2.101 4.673 8.076 1.00 98.38 210 ALA A C 1
ATOM 1621 O O . ALA A 1 210 ? 1.358 4.534 9.046 1.00 98.38 210 ALA A O 1
ATOM 1622 N N . ILE A 1 211 ? 3.149 3.871 7.880 1.00 98.31 211 ILE A N 1
ATOM 1623 C CA . ILE A 1 211 ? 3.502 2.797 8.818 1.00 98.31 211 ILE A CA 1
ATOM 1624 C C . ILE A 1 211 ? 3.854 3.381 10.191 1.00 98.31 211 ILE A C 1
ATOM 1626 O O . ILE A 1 211 ? 3.317 2.916 11.199 1.00 98.31 211 ILE A O 1
ATOM 1630 N N . SER A 1 212 ? 4.692 4.420 10.230 1.00 98.06 212 SER A N 1
ATOM 1631 C CA . SER A 1 212 ? 5.066 5.111 11.472 1.00 98.06 212 SER A CA 1
ATOM 1632 C C . SER A 1 212 ? 3.847 5.702 12.184 1.00 98.06 212 SER A C 1
ATOM 1634 O O . SER A 1 212 ? 3.674 5.515 13.387 1.00 98.06 212 SER A O 1
ATOM 1636 N N . LYS A 1 213 ? 2.945 6.348 11.439 1.00 98.50 213 LYS A N 1
ATOM 1637 C CA . LYS A 1 213 ? 1.710 6.930 11.977 1.00 98.50 213 LYS A CA 1
ATOM 1638 C C . LYS A 1 213 ? 0.768 5.863 12.538 1.00 98.50 213 LYS A C 1
ATOM 1640 O O . LYS A 1 213 ? 0.194 6.032 13.610 1.00 98.50 213 LYS A O 1
ATOM 1645 N N . LEU A 1 214 ? 0.647 4.718 11.870 1.00 98.38 214 LEU A N 1
ATOM 1646 C CA . LEU A 1 214 ? -0.131 3.589 12.381 1.00 98.38 214 LEU A CA 1
ATOM 1647 C C . LEU A 1 214 ? 0.484 2.970 13.648 1.00 98.38 214 LEU A C 1
ATOM 1649 O O . LEU A 1 214 ? -0.265 2.500 14.506 1.00 98.38 214 LEU A O 1
ATOM 1653 N N . GLN A 1 215 ? 1.813 2.977 13.804 1.00 97.38 215 GLN A N 1
ATOM 1654 C CA . GLN A 1 215 ? 2.463 2.599 15.067 1.00 97.38 215 GLN A CA 1
ATOM 1655 C C . GLN A 1 215 ? 2.178 3.617 16.178 1.00 97.38 215 GLN A C 1
ATOM 1657 O O . GLN A 1 215 ? 1.803 3.218 17.278 1.00 97.38 215 GLN A O 1
ATOM 1662 N N . GLU A 1 216 ? 2.279 4.916 15.882 1.00 97.88 216 GLU A N 1
ATOM 1663 C CA . GLU A 1 216 ? 1.975 6.011 16.817 1.00 97.88 216 GLU A CA 1
ATOM 1664 C C . GLU A 1 216 ? 0.543 5.912 17.369 1.00 97.88 216 GLU A C 1
ATOM 1666 O O . GLU A 1 216 ? 0.321 6.056 18.569 1.00 97.88 216 GLU A O 1
ATOM 1671 N N . LYS A 1 217 ? -0.432 5.579 16.512 1.00 98.00 217 LYS A N 1
ATOM 1672 C CA . LYS A 1 217 ? -1.838 5.374 16.904 1.00 98.00 217 LYS A CA 1
ATOM 1673 C C . LYS A 1 217 ? -2.109 4.009 17.560 1.00 98.00 217 LYS A C 1
ATOM 1675 O O . LYS A 1 217 ? -3.267 3.667 17.797 1.00 98.00 217 LYS A O 1
ATOM 1680 N N . GLY A 1 218 ? -1.084 3.188 17.809 1.00 97.56 218 GLY A N 1
ATOM 1681 C CA . GLY A 1 218 ? -1.221 1.855 18.410 1.00 97.56 218 GLY A CA 1
ATOM 1682 C C . GLY A 1 218 ? -1.938 0.826 17.523 1.00 97.56 218 GLY A C 1
ATOM 1683 O O . GLY A 1 218 ? -2.447 -0.181 18.016 1.00 97.56 218 GLY A O 1
ATOM 1684 N N . MET A 1 219 ? -2.016 1.068 16.211 1.00 97.75 219 MET A N 1
ATOM 1685 C CA . MET A 1 219 ? -2.668 0.178 15.240 1.00 97.75 219 MET A CA 1
ATOM 1686 C C . MET A 1 219 ? -1.718 -0.877 14.662 1.00 97.75 219 MET A C 1
ATOM 1688 O O . MET A 1 219 ? -2.170 -1.900 14.141 1.00 97.75 219 MET A O 1
ATOM 1692 N N . LEU A 1 220 ? -0.410 -0.652 14.773 1.00 97.00 220 LEU A N 1
ATOM 1693 C CA . LEU A 1 220 ? 0.640 -1.607 14.439 1.00 97.00 220 LEU A CA 1
ATOM 1694 C C . LEU A 1 220 ? 1.547 -1.853 15.651 1.00 97.00 220 LEU A C 1
ATOM 1696 O O . LEU A 1 220 ? 1.713 -0.960 16.479 1.00 97.00 220 LEU A O 1
ATOM 1700 N N . PRO A 1 221 ? 2.149 -3.051 15.766 1.00 93.69 221 PRO A N 1
ATOM 1701 C CA . PRO A 1 221 ? 3.172 -3.298 16.774 1.00 93.69 221 PRO A CA 1
ATOM 1702 C C . PRO A 1 221 ? 4.419 -2.446 16.506 1.00 93.69 221 PRO A C 1
ATOM 1704 O O . PRO A 1 221 ? 4.703 -2.087 15.363 1.00 93.69 221 PRO A O 1
ATOM 1707 N N . THR A 1 222 ? 5.202 -2.182 17.550 1.00 92.75 222 THR A N 1
ATOM 1708 C CA . THR A 1 222 ? 6.484 -1.481 17.425 1.00 92.75 222 THR A CA 1
ATOM 1709 C C . THR A 1 222 ? 7.529 -2.366 16.742 1.00 92.75 222 THR A C 1
ATOM 1711 O O . THR A 1 222 ? 7.748 -3.513 17.127 1.00 92.75 222 THR A O 1
ATOM 1714 N N . PHE A 1 223 ? 8.186 -1.816 15.728 1.00 92.88 223 PHE A N 1
ATOM 1715 C CA . PHE A 1 223 ? 9.319 -2.379 14.992 1.00 92.88 223 PHE A CA 1
ATOM 1716 C C . PHE A 1 223 ? 10.071 -1.242 14.290 1.00 92.88 223 PHE A C 1
ATOM 1718 O O . PHE A 1 223 ? 9.502 -0.173 14.072 1.00 92.88 223 PHE A O 1
ATOM 1725 N N . ASN A 1 224 ? 11.325 -1.475 13.892 1.00 94.31 224 ASN A N 1
ATOM 1726 C CA . ASN A 1 224 ? 12.078 -0.515 13.086 1.00 94.31 224 ASN A CA 1
ATOM 1727 C C . ASN A 1 224 ? 11.465 -0.408 11.676 1.00 94.31 224 ASN A C 1
ATOM 1729 O O . ASN A 1 224 ? 11.471 -1.377 10.912 1.00 94.31 224 ASN A O 1
ATOM 1733 N N . VAL A 1 225 ? 10.920 0.764 11.341 1.00 94.06 225 VAL A N 1
ATOM 1734 C CA . VAL A 1 225 ? 10.237 1.010 10.061 1.00 94.06 225 VAL A CA 1
ATOM 1735 C C . VAL A 1 225 ? 11.209 0.987 8.878 1.00 94.06 225 VAL A C 1
ATOM 1737 O O . VAL A 1 225 ? 10.848 0.478 7.818 1.00 94.06 225 VAL A O 1
ATOM 1740 N N . GLY A 1 226 ? 12.444 1.470 9.043 1.00 93.19 226 GLY A N 1
ATOM 1741 C CA . GLY A 1 226 ? 13.466 1.450 7.990 1.00 93.19 226 GLY A CA 1
ATOM 1742 C C . GLY A 1 226 ? 13.903 0.027 7.630 1.00 93.19 226 GLY A C 1
ATOM 1743 O O . GLY A 1 226 ? 13.909 -0.351 6.453 1.00 93.19 226 GLY A O 1
ATOM 1744 N N . ASP A 1 227 ? 14.167 -0.797 8.646 1.00 92.56 227 ASP A N 1
ATOM 1745 C CA . ASP A 1 227 ? 14.513 -2.211 8.459 1.00 92.56 227 ASP A CA 1
ATOM 1746 C C . ASP A 1 227 ? 13.355 -2.990 7.828 1.00 92.56 227 ASP A C 1
ATOM 1748 O O . ASP A 1 227 ? 13.558 -3.773 6.895 1.00 92.56 227 ASP A O 1
ATOM 1752 N N . LEU A 1 228 ? 12.125 -2.757 8.307 1.00 93.31 228 LEU A N 1
ATOM 1753 C CA . LEU A 1 228 ? 10.919 -3.348 7.731 1.00 93.31 228 LEU A CA 1
ATOM 1754 C C . LEU A 1 228 ? 10.779 -2.973 6.253 1.00 93.31 228 LEU A C 1
ATOM 1756 O O . LEU A 1 228 ? 10.577 -3.857 5.421 1.00 93.31 228 LEU A O 1
ATOM 1760 N N . SER A 1 229 ? 10.894 -1.686 5.927 1.00 94.12 229 SER A N 1
ATOM 1761 C CA . SER A 1 229 ? 10.703 -1.175 4.566 1.00 94.12 229 SER A CA 1
ATOM 1762 C C . SER A 1 229 ? 11.715 -1.784 3.602 1.00 94.12 229 SER A C 1
ATOM 1764 O O . SER A 1 229 ? 11.331 -2.267 2.538 1.00 94.12 229 SER A O 1
ATOM 1766 N N . THR A 1 230 ? 12.982 -1.870 4.013 1.00 95.00 230 THR A N 1
ATOM 1767 C CA . THR A 1 230 ? 14.048 -2.510 3.229 1.00 95.00 230 THR A CA 1
ATOM 1768 C C . THR A 1 230 ? 13.755 -3.991 2.988 1.00 95.00 230 THR A C 1
ATOM 1770 O O . THR A 1 230 ? 13.776 -4.459 1.851 1.00 95.00 230 THR A O 1
ATOM 1773 N N . ARG A 1 231 ? 13.395 -4.742 4.036 1.00 95.12 231 ARG A N 1
ATOM 1774 C CA . ARG A 1 231 ? 13.125 -6.187 3.929 1.00 95.12 231 ARG A CA 1
ATOM 1775 C C . ARG A 1 231 ? 11.860 -6.496 3.128 1.00 95.12 231 ARG A C 1
ATOM 1777 O O . ARG A 1 231 ? 11.826 -7.470 2.375 1.00 95.12 231 ARG A O 1
ATOM 1784 N N . ALA A 1 232 ? 10.811 -5.693 3.288 1.00 95.69 232 ALA A N 1
ATOM 1785 C CA . ALA A 1 232 ? 9.575 -5.832 2.528 1.00 95.69 232 ALA A CA 1
ATOM 1786 C C . ALA A 1 232 ? 9.801 -5.515 1.042 1.00 95.69 232 ALA A C 1
ATOM 1788 O O . ALA A 1 232 ? 9.296 -6.237 0.180 1.00 95.69 232 ALA A O 1
ATOM 1789 N N . PHE A 1 233 ? 10.620 -4.504 0.745 1.00 96.44 233 PHE A N 1
ATOM 1790 C CA . PHE A 1 233 ? 11.036 -4.179 -0.614 1.00 96.44 233 PHE A CA 1
ATOM 1791 C C . PHE A 1 233 ? 11.891 -5.285 -1.251 1.00 96.44 233 PHE A C 1
ATOM 1793 O O . PHE A 1 233 ? 11.576 -5.732 -2.354 1.00 96.44 233 PHE A O 1
ATOM 1800 N N . ASP A 1 234 ? 12.895 -5.817 -0.546 1.00 95.81 234 ASP A N 1
ATOM 1801 C CA . ASP A 1 234 ? 13.688 -6.958 -1.027 1.00 95.81 234 ASP A CA 1
ATOM 1802 C C . ASP A 1 234 ? 12.799 -8.186 -1.302 1.00 95.81 234 ASP A C 1
ATOM 1804 O O . ASP A 1 234 ? 12.962 -8.884 -2.309 1.00 95.81 234 ASP A O 1
ATOM 1808 N N . TYR A 1 235 ? 11.807 -8.449 -0.444 1.00 95.56 235 TYR A N 1
ATOM 1809 C CA . TYR A 1 235 ? 10.815 -9.498 -0.688 1.00 95.56 235 TYR A CA 1
ATOM 1810 C C . TYR A 1 235 ? 9.999 -9.240 -1.967 1.00 95.56 235 TYR A C 1
ATOM 1812 O O . TYR A 1 235 ? 9.751 -10.177 -2.738 1.00 95.56 235 TYR A O 1
ATOM 1820 N N . ALA A 1 236 ? 9.596 -7.991 -2.215 1.00 96.44 236 ALA A N 1
ATOM 1821 C CA . ALA A 1 236 ? 8.859 -7.599 -3.412 1.00 96.44 236 ALA A CA 1
ATOM 1822 C C . ALA A 1 236 ? 9.701 -7.744 -4.689 1.00 96.44 236 ALA A C 1
ATOM 1824 O O . ALA A 1 236 ? 9.210 -8.316 -5.664 1.00 96.44 236 ALA A O 1
ATOM 1825 N N . LEU A 1 237 ? 10.971 -7.323 -4.670 1.00 96.06 237 LEU A N 1
ATOM 1826 C CA . LEU A 1 237 ? 11.917 -7.516 -5.775 1.00 96.06 237 LEU A CA 1
ATOM 1827 C C . LEU A 1 237 ? 12.096 -9.000 -6.105 1.00 96.06 237 LEU A C 1
ATOM 1829 O O . LEU A 1 237 ? 11.893 -9.416 -7.246 1.00 96.06 237 LEU A O 1
ATOM 1833 N N . ASN A 1 238 ? 12.397 -9.819 -5.095 1.00 94.88 238 ASN A N 1
ATOM 1834 C CA . ASN A 1 238 ? 12.583 -11.259 -5.273 1.00 94.88 238 ASN A CA 1
ATOM 1835 C C . ASN A 1 238 ? 11.319 -11.937 -5.811 1.00 94.88 238 ASN A C 1
ATOM 1837 O O . ASN A 1 238 ? 11.387 -12.797 -6.694 1.00 94.88 238 ASN A O 1
ATOM 1841 N N . THR A 1 239 ? 10.150 -11.540 -5.303 1.00 95.44 239 THR A N 1
ATOM 1842 C CA . THR A 1 239 ? 8.873 -12.078 -5.775 1.00 95.44 239 THR A CA 1
ATOM 1843 C C . THR A 1 239 ? 8.601 -11.652 -7.213 1.00 95.44 239 THR A C 1
ATOM 1845 O O . THR A 1 239 ? 8.252 -12.505 -8.023 1.00 95.44 239 THR A O 1
ATOM 1848 N N . ARG A 1 240 ? 8.845 -10.389 -7.578 1.00 94.56 240 ARG A N 1
ATOM 1849 C CA . ARG A 1 240 ? 8.720 -9.906 -8.958 1.00 94.56 240 ARG A CA 1
ATOM 1850 C C . ARG A 1 240 ? 9.608 -10.693 -9.923 1.00 94.56 240 ARG A C 1
ATOM 1852 O O . ARG A 1 240 ? 9.118 -11.140 -10.958 1.00 94.56 240 ARG A O 1
ATOM 1859 N N . THR A 1 241 ? 10.883 -10.880 -9.589 1.00 93.88 241 THR A N 1
ATOM 1860 C CA . THR A 1 241 ? 11.826 -11.644 -10.419 1.00 93.88 241 THR A CA 1
ATOM 1861 C C . THR A 1 241 ? 11.352 -13.084 -10.600 1.00 93.88 241 THR A C 1
ATOM 1863 O O . THR A 1 241 ? 11.316 -13.586 -11.721 1.00 93.88 241 THR A O 1
ATOM 1866 N N . ALA A 1 242 ? 10.899 -13.733 -9.523 1.00 94.94 242 ALA A N 1
ATOM 1867 C CA . ALA A 1 242 ? 10.345 -15.081 -9.598 1.00 94.94 242 ALA A CA 1
ATOM 1868 C C . ALA A 1 242 ? 9.077 -15.150 -10.467 1.00 94.94 242 ALA A C 1
ATOM 1870 O O . ALA A 1 242 ? 8.951 -16.058 -11.283 1.00 94.94 242 ALA A O 1
ATOM 1871 N N . LEU A 1 243 ? 8.160 -14.186 -10.328 1.00 94.69 243 LEU A N 1
ATOM 1872 C CA . LEU A 1 243 ? 6.941 -14.108 -11.138 1.00 94.69 243 LEU A CA 1
ATOM 1873 C C . LEU A 1 243 ? 7.263 -13.930 -12.626 1.00 94.69 243 LEU A C 1
ATOM 1875 O O . LEU A 1 243 ? 6.656 -14.597 -13.459 1.00 94.69 243 LEU A O 1
ATOM 1879 N N . LYS A 1 244 ? 8.247 -13.088 -12.965 1.00 93.62 244 LYS A N 1
ATOM 1880 C CA . LYS A 1 244 ? 8.707 -12.932 -14.349 1.00 93.62 244 LYS A CA 1
ATOM 1881 C C . LYS A 1 244 ? 9.265 -14.243 -14.909 1.00 93.62 244 LYS A C 1
ATOM 1883 O O . LYS A 1 244 ? 8.849 -14.656 -15.982 1.00 93.62 244 LYS A O 1
ATOM 1888 N N . LEU A 1 245 ? 10.132 -14.928 -14.162 1.00 95.81 245 LEU A N 1
ATOM 1889 C CA . LEU A 1 245 ? 10.687 -16.219 -14.582 1.00 95.81 245 LEU A CA 1
ATOM 1890 C C . LEU A 1 245 ? 9.606 -17.291 -14.784 1.00 95.81 245 LEU A C 1
ATOM 1892 O O . LEU A 1 245 ? 9.726 -18.104 -15.693 1.00 95.81 245 LEU A O 1
ATOM 1896 N N . MET A 1 246 ? 8.554 -17.300 -13.958 1.00 96.62 246 MET A N 1
ATOM 1897 C CA . MET A 1 246 ? 7.418 -18.214 -14.132 1.00 96.62 246 MET A CA 1
ATOM 1898 C C . MET A 1 246 ? 6.663 -17.932 -15.433 1.00 96.62 246 MET A C 1
ATOM 1900 O O . MET A 1 246 ? 6.352 -18.870 -16.160 1.00 96.62 246 MET A O 1
ATOM 1904 N N . LEU A 1 247 ? 6.405 -16.658 -15.753 1.00 94.25 247 LEU A N 1
ATOM 1905 C CA . LEU A 1 247 ? 5.774 -16.279 -17.021 1.00 94.25 247 LEU A CA 1
ATOM 1906 C C . LEU A 1 247 ? 6.642 -16.657 -18.222 1.00 94.25 247 LEU A C 1
ATOM 1908 O O . LEU A 1 247 ? 6.136 -17.267 -19.158 1.00 94.25 247 LEU A O 1
ATOM 1912 N N . ASP A 1 248 ? 7.945 -16.368 -18.161 1.00 95.88 248 ASP A N 1
ATOM 1913 C CA . ASP A 1 248 ? 8.899 -16.681 -19.232 1.00 95.88 248 ASP A CA 1
ATOM 1914 C C . ASP A 1 248 ? 9.003 -18.209 -19.481 1.00 95.88 248 ASP A C 1
ATOM 1916 O O . ASP A 1 248 ? 9.369 -18.639 -20.572 1.00 95.88 248 ASP A O 1
ATOM 1920 N N . ARG A 1 249 ? 8.636 -19.042 -18.494 1.00 97.19 249 ARG A N 1
ATOM 1921 C CA . ARG A 1 249 ? 8.569 -20.515 -18.588 1.00 97.19 249 ARG A CA 1
ATOM 1922 C C . ARG A 1 249 ? 7.172 -21.073 -18.886 1.00 97.19 249 ARG A C 1
ATOM 1924 O O . ARG A 1 249 ? 7.023 -22.288 -18.973 1.00 97.19 249 ARG A O 1
ATOM 1931 N N . GLY A 1 250 ? 6.145 -20.228 -18.988 1.00 96.50 250 GLY A N 1
ATOM 1932 C CA . GLY A 1 250 ? 4.756 -20.671 -19.158 1.00 96.50 250 GLY A CA 1
ATOM 1933 C C . GLY A 1 250 ? 4.122 -21.310 -17.911 1.00 96.50 250 GLY A C 1
ATOM 1934 O O . GLY A 1 250 ? 3.099 -21.977 -18.020 1.00 96.50 250 GLY A O 1
ATOM 1935 N N . GLU A 1 251 ? 4.685 -21.111 -16.713 1.00 96.62 251 GLU A N 1
ATOM 1936 C CA . GLU A 1 251 ? 4.178 -21.653 -15.439 1.00 96.62 251 GLU A CA 1
ATOM 1937 C C . GLU A 1 251 ? 2.993 -20.816 -14.888 1.00 96.62 251 GLU A C 1
ATOM 1939 O O . GLU A 1 251 ? 3.062 -20.264 -13.785 1.00 96.62 251 GLU A O 1
ATOM 1944 N N . THR A 1 252 ? 1.896 -20.682 -15.645 1.00 94.12 252 THR A N 1
ATOM 1945 C CA . THR A 1 252 ? 0.782 -19.753 -15.336 1.00 94.12 252 THR A CA 1
ATOM 1946 C C . THR A 1 252 ? 0.092 -20.028 -14.001 1.00 94.12 252 THR A C 1
ATOM 1948 O O . THR A 1 252 ? -0.150 -19.098 -13.229 1.00 94.12 252 THR A O 1
ATOM 1951 N N . ASP A 1 253 ? -0.184 -21.290 -13.674 1.00 93.62 253 ASP A N 1
ATOM 1952 C CA . ASP A 1 253 ? -0.864 -21.643 -12.420 1.00 93.62 253 ASP A CA 1
ATOM 1953 C C . ASP A 1 253 ? -0.001 -21.293 -11.209 1.00 93.62 253 ASP A C 1
ATOM 1955 O O . ASP A 1 253 ? -0.465 -20.693 -10.235 1.00 93.62 253 ASP A O 1
ATOM 1959 N N . ARG A 1 254 ? 1.298 -21.599 -11.296 1.00 93.50 254 ARG A N 1
ATOM 1960 C CA . ARG A 1 254 ? 2.268 -21.266 -10.254 1.00 93.50 254 ARG A CA 1
ATOM 1961 C C . ARG A 1 254 ? 2.441 -19.758 -10.122 1.00 93.50 254 ARG A C 1
ATOM 1963 O O . ARG A 1 254 ? 2.541 -19.272 -8.998 1.00 93.50 254 ARG A O 1
ATOM 1970 N N . PHE A 1 255 ? 2.431 -19.028 -11.237 1.00 93.69 255 PHE A N 1
ATOM 1971 C CA . PHE A 1 255 ? 2.441 -17.569 -11.242 1.00 93.69 255 PHE A CA 1
ATOM 1972 C C . PHE A 1 255 ? 1.259 -17.008 -10.445 1.00 93.69 255 PHE A C 1
ATOM 1974 O O . PHE A 1 255 ? 1.471 -16.202 -9.536 1.00 93.69 255 PHE A O 1
ATOM 1981 N N . PHE A 1 256 ? 0.031 -17.464 -10.718 1.00 91.69 256 PHE A N 1
ATOM 1982 C CA . PHE A 1 256 ? -1.144 -16.984 -9.991 1.00 91.69 256 PHE A CA 1
ATOM 1983 C C . PHE A 1 256 ? -1.085 -17.362 -8.513 1.00 91.69 256 PHE A C 1
ATOM 1985 O O . PHE A 1 256 ? -1.243 -16.485 -7.670 1.00 91.69 256 PHE A O 1
ATOM 1992 N N . GLN A 1 257 ? -0.766 -18.613 -8.176 1.00 91.62 257 GLN A N 1
ATOM 1993 C CA . GLN A 1 257 ? -0.630 -19.029 -6.775 1.00 91.62 257 GLN A CA 1
ATOM 1994 C C . GLN A 1 257 ? 0.399 -18.176 -6.027 1.00 91.62 257 GLN A C 1
ATOM 1996 O O . GLN A 1 257 ? 0.116 -17.638 -4.957 1.00 91.62 257 GLN A O 1
ATOM 2001 N N . ARG A 1 258 ? 1.574 -17.974 -6.634 1.00 91.38 258 ARG A N 1
ATOM 2002 C CA . ARG A 1 258 ? 2.668 -17.199 -6.050 1.00 91.38 258 ARG A CA 1
ATOM 2003 C C . ARG A 1 258 ? 2.307 -15.728 -5.860 1.00 91.38 258 ARG A C 1
ATOM 2005 O O . ARG A 1 258 ? 2.646 -15.159 -4.826 1.00 91.38 258 ARG A O 1
ATOM 2012 N N . ARG A 1 259 ? 1.635 -15.112 -6.840 1.00 91.56 259 ARG A N 1
ATOM 2013 C CA . ARG A 1 259 ? 1.229 -13.695 -6.805 1.00 91.56 259 ARG A CA 1
ATOM 2014 C C . ARG A 1 259 ? 0.239 -13.407 -5.677 1.00 91.56 259 ARG A C 1
ATOM 2016 O O . ARG A 1 259 ? 0.191 -12.291 -5.166 1.00 91.56 259 ARG A O 1
ATOM 2023 N N . LEU A 1 260 ? -0.565 -14.402 -5.306 1.00 91.56 260 LEU A N 1
ATOM 2024 C CA . LEU A 1 260 ? -1.605 -14.265 -4.288 1.00 91.56 260 LEU A CA 1
ATOM 2025 C C . LEU A 1 260 ? -1.111 -14.502 -2.862 1.00 91.56 260 LEU A C 1
ATOM 2027 O O . LEU A 1 260 ? -1.812 -14.118 -1.921 1.00 91.56 260 LEU A O 1
ATOM 2031 N N . GLU A 1 261 ? 0.084 -15.068 -2.686 1.00 92.75 261 GLU A N 1
ATOM 2032 C CA . GLU A 1 261 ? 0.684 -15.246 -1.367 1.00 92.75 261 GLU A CA 1
ATOM 2033 C C . GLU A 1 261 ? 0.801 -13.911 -0.611 1.00 92.75 261 GLU A C 1
ATOM 2035 O O . GLU A 1 261 ? 1.121 -12.860 -1.170 1.00 92.75 261 GLU A O 1
ATOM 2040 N N . ILE A 1 262 ? 0.559 -13.969 0.699 1.00 92.19 262 ILE A N 1
ATOM 2041 C CA . ILE A 1 262 ? 0.774 -12.850 1.617 1.00 92.19 262 ILE A CA 1
ATOM 2042 C C . ILE A 1 262 ? 1.849 -13.286 2.604 1.00 92.19 262 ILE A C 1
ATOM 2044 O O . ILE A 1 262 ? 1.649 -14.221 3.386 1.00 92.19 262 ILE A O 1
ATOM 2048 N N . ALA A 1 263 ? 3.005 -12.630 2.564 1.00 94.12 263 ALA A N 1
ATOM 2049 C CA . ALA A 1 263 ? 4.021 -12.826 3.586 1.00 94.12 263 ALA A CA 1
ATOM 2050 C C . ALA A 1 263 ? 3.615 -12.133 4.889 1.00 94.12 263 ALA A C 1
ATOM 2052 O O . ALA A 1 263 ? 2.759 -11.254 4.903 1.00 94.12 263 ALA A O 1
ATOM 2053 N N . GLN A 1 264 ? 4.224 -12.522 5.998 1.00 92.12 264 GLN A N 1
ATOM 2054 C CA . GLN A 1 264 ? 4.011 -11.901 7.294 1.00 92.12 264 GLN A CA 1
ATOM 2055 C C . GLN A 1 264 ? 5.347 -11.408 7.834 1.00 92.12 264 GLN A C 1
ATOM 2057 O O . GLN A 1 264 ? 6.327 -12.153 7.842 1.00 92.12 264 GLN A O 1
ATOM 2062 N N . TYR A 1 265 ? 5.374 -10.170 8.312 1.00 88.19 265 TYR A N 1
ATOM 2063 C CA . TYR A 1 265 ? 6.510 -9.668 9.064 1.00 88.19 265 TYR A CA 1
ATOM 2064 C C . TYR A 1 265 ? 6.488 -10.249 10.487 1.00 88.19 265 TYR A C 1
ATOM 2066 O O . TYR A 1 265 ? 5.461 -10.189 11.170 1.00 88.19 265 TYR A O 1
ATOM 2074 N N . GLN A 1 266 ? 7.587 -10.867 10.917 1.00 79.44 266 GLN A N 1
ATOM 2075 C CA . GLN A 1 266 ? 7.766 -11.438 12.259 1.00 79.44 266 GLN A CA 1
ATOM 2076 C C . GLN A 1 266 ? 9.212 -11.242 12.708 1.00 79.44 266 GLN A C 1
ATOM 2078 O O . GLN A 1 266 ? 10.086 -11.356 11.860 1.00 79.44 266 GLN A O 1
ATOM 2083 N N . ASN A 1 267 ? 9.429 -10.979 14.008 1.00 55.12 267 ASN A N 1
ATOM 2084 C CA . ASN A 1 267 ? 10.708 -11.030 14.741 1.00 55.12 267 ASN A CA 1
ATOM 2085 C C . ASN A 1 267 ? 11.938 -11.212 13.832 1.00 55.12 267 ASN A C 1
ATOM 2087 O O . ASN A 1 267 ? 12.418 -12.330 13.686 1.00 55.12 267 ASN A O 1
ATOM 2091 N N . GLU A 1 268 ? 12.410 -10.120 13.215 1.00 54.00 268 GLU A N 1
ATOM 2092 C CA . GLU A 1 268 ? 13.611 -10.066 12.357 1.00 54.00 268 GLU A CA 1
ATOM 2093 C C . GLU A 1 268 ? 13.461 -10.466 10.873 1.00 54.00 268 GLU A C 1
ATOM 2095 O O . GLU A 1 268 ? 14.475 -10.645 10.201 1.00 54.00 268 GLU A O 1
ATOM 2100 N N . GLY A 1 269 ? 12.261 -10.557 10.283 1.00 63.25 269 GLY A N 1
ATOM 2101 C CA . GLY A 1 269 ? 12.149 -10.836 8.844 1.00 63.25 269 GLY A CA 1
ATOM 2102 C C . GLY A 1 269 ? 10.749 -10.909 8.231 1.00 63.25 269 GLY A C 1
ATOM 2103 O O . GLY A 1 269 ? 9.721 -10.835 8.900 1.00 63.25 269 GLY A O 1
ATOM 2104 N N . VAL A 1 270 ? 10.723 -11.066 6.902 1.00 71.88 270 VAL A N 1
ATOM 2105 C CA . VAL A 1 270 ? 9.508 -11.317 6.112 1.00 71.88 270 VAL A CA 1
ATOM 2106 C C . VAL A 1 270 ? 9.403 -12.821 5.852 1.00 71.88 270 VAL A C 1
ATOM 2108 O O . VAL A 1 270 ? 10.095 -13.371 4.996 1.00 71.88 270 VAL A O 1
ATOM 2111 N N . CYS A 1 271 ? 8.527 -13.497 6.592 1.00 71.69 271 CYS A N 1
ATOM 2112 C CA . CYS A 1 271 ? 8.308 -14.937 6.483 1.00 71.69 271 CYS A CA 1
ATOM 2113 C C . CYS A 1 271 ? 7.122 -15.232 5.560 1.00 71.69 271 CYS A C 1
ATOM 2115 O O . CYS A 1 271 ? 6.059 -14.617 5.663 1.00 71.69 271 CYS A O 1
ATOM 2117 N N . LYS A 1 272 ? 7.260 -16.208 4.657 1.00 63.06 272 LYS A N 1
ATOM 2118 C CA . LYS A 1 272 ? 6.137 -16.638 3.810 1.00 63.06 272 LYS A CA 1
ATOM 2119 C C . LYS A 1 272 ? 5.089 -17.340 4.664 1.00 63.06 272 LYS A C 1
ATOM 2121 O O . LYS A 1 272 ? 5.403 -18.295 5.371 1.00 63.06 272 LYS A O 1
ATOM 2126 N N . LYS A 1 273 ? 3.831 -16.926 4.539 1.00 59.19 273 LYS A N 1
ATOM 2127 C CA . LYS A 1 273 ? 2.710 -17.696 5.066 1.00 59.19 273 LYS A CA 1
ATOM 2128 C C . LYS A 1 273 ? 2.200 -18.604 3.954 1.00 59.19 273 LYS A C 1
ATOM 2130 O O . LYS A 1 273 ? 1.871 -18.119 2.878 1.00 59.19 273 LYS A O 1
ATOM 2135 N N . ARG A 1 274 ? 2.133 -19.916 4.203 1.00 42.53 274 ARG A N 1
ATOM 2136 C CA . ARG A 1 274 ? 1.394 -20.825 3.316 1.00 42.53 274 ARG A CA 1
ATOM 2137 C C . ARG A 1 274 ? -0.078 -20.417 3.363 1.00 42.53 274 ARG A C 1
ATOM 2139 O O . ARG A 1 274 ? -0.696 -20.483 4.427 1.00 42.53 274 ARG A O 1
ATOM 2146 N N . THR A 1 275 ? -0.616 -19.955 2.241 1.00 46.22 275 THR A N 1
ATOM 2147 C CA . THR A 1 275 ? -2.061 -19.898 2.018 1.00 46.22 275 THR A CA 1
ATOM 2148 C C . THR A 1 275 ? -2.595 -21.329 2.128 1.00 46.22 275 THR A C 1
ATOM 2150 O O . THR A 1 275 ? -2.032 -22.240 1.521 1.00 46.22 275 THR A O 1
ATOM 2153 N N . LYS A 1 276 ? -3.581 -21.536 3.009 1.00 32.34 276 LYS A N 1
ATOM 2154 C CA . LYS A 1 276 ? -4.361 -22.778 3.071 1.00 32.34 276 LYS A CA 1
ATOM 2155 C C . LYS A 1 276 ? -5.399 -22.768 1.964 1.00 32.34 276 LYS A C 1
ATOM 2157 O O . LYS A 1 276 ? -5.920 -21.658 1.709 1.00 32.34 276 LYS A O 1
#

Sequence (276 aa):
MAHQRWALFALSALFYLFLAALPGSTAIDIAQAPRYMGQLSSGTLESVSPSLQFKQSISSAQEPDSGRLNKRQGGRIEKVETKYIDLSFYSRSQYLETHPTAIADKDFKSFHWAIVTRSRNSELADAFDASDSLSVQQGPNAVSNPLGDGGQKNFLFQYKYGVKPEKASTLSARVTLGKTKTSTRAITEALEEVPIPNCQESCVDWAVGAISKLQEKGMLPTFNVGDLSTRAFDYALNTRTALKLMLDRGETDRFFQRRLEIAQYQNEGVCKKRTK

Foldseek 3Di:
DDDDDDDDDDDDDDDDDDDDDDDDDDDDDDDDDDDDDDDDDDDDDDDDDDDDDDDPDPDDDDDPPPPDQDPVLVCQQQDFAKKWKKKWWFADPVVCVVVVCCLVVLPLQRTQIWIWIDGPPDLFIKIKWWDLDQWAADAPDIDGQAQDPPRHGFTDIHIYHGDRLLPRPRTQAMEGQGIDGGGNNVLVVLLNPQDHDDPVDDRLSSNLSSVVSCVVVVGGPDDDSVQVSSQRSVVSSVSNVVLVVCVVVVVVVVSSLSSPWYWYDDDRHTHTDDDD

Radius of gyration: 26.12 Å; chains: 1; bounding box: 87×71×60 Å

Secondary structure (DSSP, 8-state):
------------------------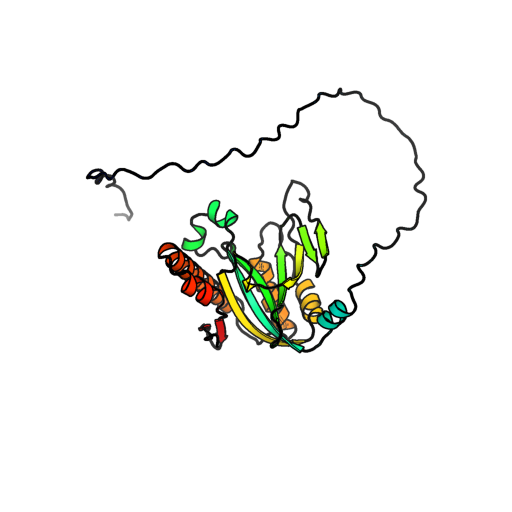------PPPPP--PPP---------------------PPP------HHHHHHHH--EEEEEEEEEEE-HHHHHH-TTTTTTT-GGGEEEEEEEEETT-S-EEEEEEE-SSEEEEETEEEE----GGGPPPPEEEEEEEE-GGG-TTEEEEEEEEEEEE-HHHHHHHHHTSPPP-TT--HHHHHHHHHHHHHHTTSS----HHHHHHHHHHHHHHHHHHHHHHHHTT-HHHHHHHHH--EEEETTEEEEP---

Organism: NCBI:txid568076

pLDDT: mean 76.47, std 26.45, range [27.97, 98.62]